Protein AF-A0A1R1S635-F1 (afdb_monomer_lite)

Radius of gyration: 24.01 Å; chains: 1; bounding box: 53×49×62 Å

pLDDT: mean 88.72, std 11.58, range [45.31, 98.56]

Secondary structure (DSSP, 8-state):
--EEEEEE-TTS-EEEEEEEEEGGG-TTSPEEEEEESSHHHHHHHHHHHHHHHHHHHHHHHTS--------HHHHHHHSTTGGGG--SSPPPEEEEEEEEEEEE-TTS-B----GGGGS-EEEEEETTSTT--SSS-EEEEEEE-STT-EEEEEEEES-HHHHHHHHHHHHHHHHHHHHT-HHHHHHHT-----

Organism: NCBI:txid1331668

Foldseek 3Di:
DKDWDFDADPVRDGQWIKIWAAPQQDPPGDIDIDIGRDDVVSVVVSVVVVVVLQVVVCVQVVHDGDDDDDDLVVQQPPDDCRCNPDDPYRFHKAWKKKADFWKAFLQRHTPDDDPCNRDIDIGIDTNPGPQDDPAQKDKDWDFDDDPRGMITIMMMHRHPVVRNVRRVVSSVVNSVVSVVRVVVVVVVVPPPPD

Sequence (194 aa):
MAYVTPRRNSAGQITSYQVKWNIGGKRAAGQGTELFDDEESAEVFKQAVNERTAALWAKDVGGAVRIETWSLEWWKRQVLGGVHEVRSSVPDRVWVWSVGPVVYGGDGTELSAGQDVHELRGRWVWEFEPGYTEEPAQSRAEWRPGPGAETEAEAWGLEQEAVRAAYEQARTDALRICSLNPALAVSDGREAVT

Structure (mmCIF, N/CA/C/O backbone):
data_AF-A0A1R1S635-F1
#
_entry.id   AF-A0A1R1S635-F1
#
loop_
_atom_site.group_PDB
_atom_site.id
_atom_site.type_symbol
_atom_site.label_atom_id
_atom_site.label_alt_id
_atom_site.label_comp_id
_atom_site.label_asym_id
_atom_site.label_entity_id
_atom_site.label_seq_id
_atom_site.pdbx_PDB_ins_code
_atom_site.Cartn_x
_atom_site.Cartn_y
_atom_site.Cartn_z
_atom_site.occupancy
_atom_site.B_iso_or_equiv
_atom_site.auth_seq_id
_atom_site.auth_comp_id
_atom_site.auth_asym_id
_atom_site.auth_atom_id
_atom_site.pdbx_PDB_model_num
ATOM 1 N N . MET A 1 1 ? -6.736 1.545 11.661 1.00 80.56 1 MET A N 1
ATOM 2 C CA . MET A 1 1 ? -6.549 1.465 13.099 1.00 80.56 1 MET A CA 1
ATOM 3 C C . MET A 1 1 ? -7.859 1.109 13.764 1.00 80.56 1 MET A C 1
ATOM 5 O O . MET A 1 1 ? -8.899 1.158 13.107 1.00 80.56 1 MET A O 1
ATOM 9 N N . ALA A 1 2 ? -7.796 0.727 15.032 1.00 87.44 2 ALA A N 1
ATOM 10 C CA . ALA A 1 2 ? -8.968 0.690 15.885 1.00 87.44 2 ALA A CA 1
ATOM 11 C C . ALA A 1 2 ? -9.307 2.105 16.375 1.00 87.44 2 ALA A C 1
ATOM 13 O O . ALA A 1 2 ? -8.413 2.933 16.567 1.00 87.44 2 ALA A O 1
ATOM 14 N N . TYR A 1 3 ? -10.588 2.378 16.596 1.00 90.00 3 TYR A N 1
ATOM 15 C CA . TYR A 1 3 ? -11.041 3.603 17.251 1.00 90.00 3 TYR A CA 1
ATOM 16 C C . TYR A 1 3 ? -12.163 3.305 18.241 1.00 90.00 3 TYR A C 1
ATOM 18 O O . TYR A 1 3 ? -12.968 2.396 18.027 1.00 90.00 3 TYR A O 1
ATOM 26 N N . VAL A 1 4 ? -12.204 4.084 19.320 1.00 93.88 4 VAL A N 1
ATOM 27 C CA . VAL A 1 4 ? -13.224 4.004 20.366 1.00 93.88 4 VAL A CA 1
ATOM 28 C C . VAL A 1 4 ? -14.351 4.976 20.020 1.00 93.88 4 VAL A C 1
ATOM 30 O O . VAL A 1 4 ? -14.109 6.132 19.680 1.00 93.88 4 VAL A O 1
ATOM 33 N N . THR A 1 5 ? -15.597 4.516 20.090 1.00 95.44 5 THR A N 1
ATOM 34 C CA . THR A 1 5 ? -16.800 5.340 19.937 1.00 95.44 5 THR A CA 1
ATOM 35 C C . THR A 1 5 ? -17.637 5.244 21.212 1.00 95.44 5 THR A C 1
ATOM 37 O O . THR A 1 5 ? -18.136 4.154 21.507 1.00 95.44 5 THR A O 1
ATOM 40 N N . PRO A 1 6 ? -17.850 6.343 21.958 1.00 96.88 6 PRO A N 1
ATOM 41 C CA . PRO A 1 6 ? -18.732 6.314 23.117 1.00 96.88 6 PRO A CA 1
ATOM 42 C C . PRO A 1 6 ? -20.183 6.121 22.663 1.00 96.88 6 PRO A C 1
ATOM 44 O O . PRO A 1 6 ? -20.677 6.808 21.763 1.00 96.88 6 PRO A O 1
ATOM 47 N N . ARG A 1 7 ? -20.887 5.186 23.295 1.00 97.19 7 ARG A N 1
ATOM 48 C CA . ARG A 1 7 ? -22.315 4.930 23.086 1.00 97.19 7 ARG A CA 1
ATOM 49 C C . ARG A 1 7 ? -23.091 5.655 24.173 1.00 97.19 7 ARG A C 1
ATOM 51 O O . ARG A 1 7 ? -22.772 5.530 25.351 1.00 97.19 7 ARG A O 1
ATOM 58 N N . ARG A 1 8 ? -24.096 6.433 23.771 1.00 98.06 8 ARG A N 1
ATOM 59 C CA . ARG A 1 8 ? -24.902 7.251 24.683 1.00 98.06 8 ARG A CA 1
ATOM 60 C C . ARG A 1 8 ? -26.355 6.796 24.688 1.00 98.06 8 ARG A C 1
ATOM 62 O O . ARG A 1 8 ? -26.883 6.422 23.641 1.00 98.06 8 ARG A O 1
ATOM 69 N N . ASN A 1 9 ? -26.993 6.848 25.853 1.00 97.31 9 ASN A N 1
ATOM 70 C CA . ASN A 1 9 ? -28.435 6.645 25.981 1.00 97.31 9 ASN A CA 1
ATOM 71 C C . ASN A 1 9 ? -29.221 7.887 25.514 1.00 97.31 9 ASN A C 1
ATOM 73 O O . ASN A 1 9 ? -28.644 8.909 25.136 1.00 97.31 9 ASN A O 1
ATOM 77 N N . SER A 1 10 ? -30.553 7.814 25.564 1.00 96.50 10 SER A N 1
ATOM 78 C CA . SER A 1 10 ? -31.440 8.935 25.215 1.00 96.50 10 SER A CA 1
ATOM 79 C C . SER A 1 10 ? -31.257 10.170 26.106 1.00 96.50 10 SER A C 1
ATOM 81 O O . SER A 1 10 ? -31.573 11.274 25.676 1.00 96.50 10 SER A O 1
ATOM 83 N N . ALA A 1 11 ? -30.709 10.006 27.314 1.00 96.44 11 ALA A N 1
ATOM 84 C CA . ALA A 1 11 ? -30.350 11.098 28.218 1.00 96.44 11 ALA A CA 1
ATOM 85 C C . ALA A 1 11 ? -28.949 11.687 27.936 1.00 96.44 11 ALA A C 1
ATOM 87 O O . ALA A 1 11 ? -28.492 12.568 28.662 1.00 96.44 11 ALA A O 1
ATOM 88 N N . GLY A 1 12 ? -28.240 11.204 26.909 1.00 96.62 12 GLY A N 1
ATOM 89 C CA . GLY A 1 12 ? -26.900 11.666 26.533 1.00 96.62 12 GLY A CA 1
ATOM 90 C C . GLY A 1 12 ? -25.759 11.129 27.406 1.00 96.62 12 GLY A C 1
ATOM 91 O O . GLY A 1 12 ? -24.594 11.458 27.154 1.00 96.62 12 GLY A O 1
ATOM 92 N N . GLN A 1 13 ? -26.059 10.289 28.398 1.00 96.75 13 GLN A N 1
ATOM 93 C CA . GLN A 1 13 ? -25.065 9.663 29.271 1.00 96.75 13 GLN A CA 1
ATOM 94 C C . GLN A 1 13 ? -24.350 8.541 28.521 1.00 96.75 13 GLN A C 1
ATOM 96 O O . GLN A 1 13 ? -24.996 7.774 27.806 1.00 96.75 13 GLN A O 1
ATOM 101 N N . ILE A 1 14 ? -23.027 8.446 28.679 1.00 97.62 14 ILE A N 1
ATOM 102 C CA . ILE A 1 14 ? -22.242 7.345 28.113 1.00 97.62 14 ILE A CA 1
ATOM 103 C C . ILE A 1 14 ? -22.590 6.071 28.884 1.00 97.62 14 ILE A C 1
ATOM 105 O O . ILE A 1 14 ? -22.518 6.058 30.109 1.00 97.62 14 ILE A O 1
ATOM 109 N N . THR A 1 15 ? -23.000 5.027 28.170 1.00 97.31 15 THR A N 1
ATOM 110 C CA . THR A 1 15 ? -23.376 3.729 28.754 1.00 97.31 15 THR A CA 1
ATOM 111 C C . THR A 1 15 ? -22.391 2.621 28.427 1.00 97.31 15 THR A C 1
ATOM 113 O O . THR A 1 15 ? -22.384 1.613 29.116 1.00 97.31 15 THR A O 1
ATOM 116 N N . SER A 1 16 ? -21.623 2.770 27.347 1.00 96.62 16 SER A N 1
ATOM 117 C CA . SER A 1 16 ? -20.577 1.830 26.948 1.00 96.62 16 SER A CA 1
ATOM 118 C C . SER A 1 16 ? -19.649 2.466 25.915 1.00 96.62 16 SER A C 1
ATOM 120 O O . SER A 1 16 ? -19.937 3.530 25.354 1.00 96.62 16 SER A O 1
ATOM 122 N N . TYR A 1 17 ? -18.548 1.789 25.626 1.00 97.81 17 TYR A N 1
ATOM 123 C CA . TYR A 1 17 ? -17.557 2.170 24.632 1.00 97.81 17 TYR A CA 1
ATOM 124 C C . TYR A 1 17 ? -17.470 1.073 23.575 1.00 97.81 17 TYR A C 1
ATOM 126 O O . TYR A 1 17 ? -17.332 -0.103 23.887 1.00 97.81 17 TYR A O 1
ATOM 134 N N . GLN A 1 18 ? -17.589 1.443 22.302 1.00 97.06 18 GLN A N 1
ATOM 135 C CA . GLN A 1 18 ? -17.479 0.504 21.190 1.00 97.06 18 GLN A CA 1
ATOM 136 C C . GLN A 1 18 ? -16.140 0.696 20.492 1.00 97.06 18 GLN A C 1
ATOM 138 O O . GLN A 1 18 ? -15.895 1.767 19.935 1.00 97.06 18 GLN A O 1
ATOM 143 N N . VAL 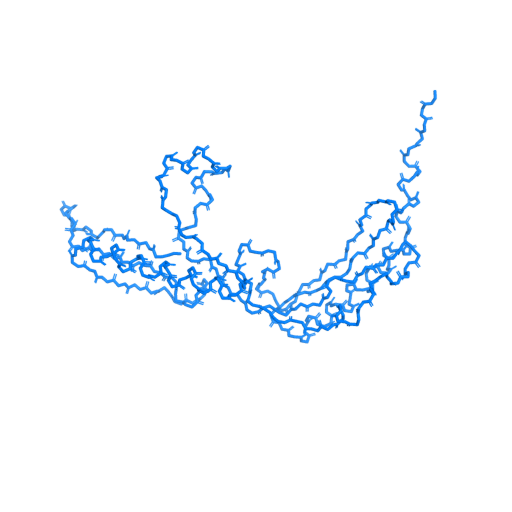A 1 19 ? -15.306 -0.339 20.455 1.00 94.94 19 VAL A N 1
ATOM 144 C CA . VAL A 1 19 ? -14.108 -0.345 19.613 1.00 94.94 19 VAL A CA 1
ATOM 145 C C . VAL A 1 19 ? -14.459 -0.938 18.259 1.00 94.94 19 VAL A C 1
ATOM 147 O O . VAL A 1 19 ? -15.062 -2.007 18.177 1.00 94.94 19 VAL A O 1
ATOM 150 N N . LYS A 1 20 ? -14.087 -0.244 17.184 1.00 92.12 20 LYS A N 1
ATOM 151 C CA . LYS A 1 20 ? -14.286 -0.695 15.801 1.00 92.12 20 LYS A CA 1
ATOM 152 C C . LYS A 1 20 ? -12.945 -0.822 15.090 1.00 92.12 20 LYS A C 1
ATOM 154 O O . LYS A 1 20 ? -12.103 0.064 15.226 1.00 92.12 20 LYS A O 1
ATOM 159 N N . TRP A 1 21 ? -12.751 -1.896 14.326 1.00 89.81 21 TRP A N 1
ATOM 160 C CA . TRP A 1 21 ? -11.561 -2.132 13.497 1.00 89.81 21 TRP A CA 1
ATOM 161 C C . TRP A 1 21 ? -11.917 -2.922 12.228 1.00 89.81 21 TRP A C 1
ATOM 163 O O . TRP A 1 21 ? -12.976 -3.536 12.152 1.00 89.81 21 TRP A O 1
ATOM 173 N N . ASN A 1 22 ? -11.036 -2.939 11.224 1.00 83.94 22 ASN A N 1
ATOM 174 C CA . ASN A 1 22 ? -11.220 -3.785 10.036 1.00 83.94 22 ASN A CA 1
ATOM 175 C C . ASN A 1 22 ? -10.574 -5.155 10.268 1.00 83.94 22 ASN A C 1
ATOM 177 O O . ASN A 1 22 ? -9.399 -5.233 10.641 1.00 83.94 22 ASN A O 1
ATOM 181 N N . ILE A 1 23 ? -11.314 -6.241 10.036 1.00 77.56 23 ILE A N 1
ATOM 182 C CA . ILE A 1 23 ? -10.772 -7.601 10.126 1.00 77.56 23 ILE A CA 1
ATOM 183 C C . ILE A 1 23 ? -9.920 -7.860 8.881 1.00 77.56 23 ILE A C 1
ATOM 185 O O . ILE A 1 23 ? -10.338 -7.585 7.768 1.00 77.56 23 ILE A O 1
ATOM 189 N N . GLY A 1 24 ? -8.704 -8.380 9.042 1.00 67.19 24 GLY A N 1
ATOM 190 C CA . GLY A 1 24 ? -7.884 -8.833 7.909 1.00 67.19 24 GLY A CA 1
ATOM 191 C C . GLY A 1 24 ? -7.291 -7.739 7.012 1.00 67.19 24 GLY A C 1
ATOM 192 O O . GLY A 1 24 ? -6.596 -8.084 6.060 1.00 67.19 24 GLY A O 1
ATOM 193 N N . GLY A 1 25 ? -7.510 -6.455 7.318 1.00 62.44 25 GLY A N 1
ATOM 194 C CA . GLY A 1 25 ? -6.956 -5.347 6.535 1.00 62.44 25 GLY A CA 1
ATOM 195 C C . GLY A 1 25 ? -7.470 -5.322 5.094 1.00 62.44 25 GLY A C 1
ATOM 196 O O . GLY A 1 25 ? -6.683 -5.106 4.191 1.00 62.44 25 GLY A O 1
ATOM 197 N N . LYS A 1 26 ? -8.750 -5.619 4.855 1.00 64.00 26 LYS A N 1
ATOM 198 C CA . LYS A 1 26 ? -9.432 -5.293 3.591 1.00 64.00 26 LYS A CA 1
ATOM 199 C C . LYS A 1 26 ? -10.697 -4.485 3.911 1.00 64.00 26 LYS A C 1
ATOM 201 O O . LYS A 1 26 ? -11.360 -4.792 4.899 1.00 64.00 26 LYS A O 1
ATOM 206 N N . ARG A 1 27 ? -11.095 -3.531 3.069 1.00 62.22 27 ARG A N 1
ATOM 207 C CA . ARG A 1 27 ? -12.310 -2.707 3.183 1.00 62.22 27 ARG A CA 1
ATOM 208 C C . ARG A 1 27 ? -13.534 -3.574 2.963 1.00 62.22 27 ARG A C 1
ATOM 210 O O . ARG A 1 27 ? -14.558 -3.362 3.598 1.00 62.22 27 ARG A O 1
ATOM 217 N N . ALA A 1 28 ? -13.392 -4.575 2.093 1.00 65.25 28 ALA A N 1
ATOM 218 C CA . ALA A 1 28 ? -14.390 -5.607 1.854 1.00 65.25 28 ALA A CA 1
ATOM 219 C C . ALA A 1 28 ? -14.432 -6.681 2.955 1.00 65.25 28 ALA A C 1
ATOM 221 O O . ALA A 1 28 ? -15.385 -7.458 3.012 1.00 65.25 28 ALA A O 1
ATOM 222 N N . ALA A 1 29 ? -13.418 -6.766 3.824 1.00 68.56 29 ALA A N 1
ATOM 223 C CA . ALA A 1 29 ? -13.503 -7.657 4.970 1.00 68.56 29 ALA A CA 1
ATOM 224 C C . ALA A 1 29 ? -14.398 -7.031 6.047 1.00 68.56 29 ALA A C 1
ATOM 226 O O . ALA A 1 29 ? -14.470 -5.813 6.198 1.00 68.56 29 ALA A O 1
ATOM 227 N N . GLY A 1 30 ? -15.115 -7.881 6.786 1.00 78.50 30 GLY A N 1
ATOM 228 C CA . GLY A 1 30 ? -16.049 -7.425 7.811 1.00 78.50 30 GLY A CA 1
ATOM 229 C C . GLY A 1 30 ? -15.392 -6.486 8.829 1.00 78.50 30 GLY A C 1
ATOM 230 O O . GLY A 1 30 ? -14.222 -6.641 9.190 1.00 78.50 30 GLY A O 1
ATOM 231 N N . GLN A 1 31 ? -16.159 -5.514 9.320 1.00 86.44 31 GLN A N 1
ATOM 232 C CA . GLN A 1 31 ? -15.741 -4.724 10.473 1.00 86.44 31 GLN A CA 1
ATOM 233 C C . GLN A 1 31 ? -15.849 -5.579 11.736 1.00 86.44 31 GLN A C 1
ATOM 235 O O . GLN A 1 31 ? -16.890 -6.172 12.013 1.00 86.44 31 GLN A O 1
ATOM 240 N N . GLY A 1 32 ? -14.764 -5.632 12.500 1.00 89.81 32 GLY A N 1
ATOM 241 C CA . GLY A 1 32 ? -14.763 -6.151 13.855 1.00 89.81 32 GLY A CA 1
ATOM 242 C C . GLY A 1 32 ? -15.268 -5.074 14.802 1.00 89.81 32 GLY A C 1
ATOM 243 O O . GLY A 1 32 ? -14.917 -3.896 14.671 1.00 89.81 32 GLY A O 1
ATOM 244 N N . THR A 1 33 ? -16.121 -5.472 15.737 1.00 94.50 33 THR A N 1
ATOM 245 C CA . THR A 1 33 ? -16.647 -4.577 16.762 1.00 94.50 33 THR A CA 1
ATOM 246 C C . THR A 1 33 ? -16.639 -5.277 18.104 1.00 94.50 33 THR A C 1
ATOM 248 O O . THR A 1 33 ? -17.127 -6.399 18.186 1.00 94.50 33 THR A O 1
ATOM 251 N N . GLU A 1 34 ? -16.171 -4.587 19.136 1.00 96.56 34 GLU A N 1
ATOM 252 C CA . GLU A 1 34 ? -16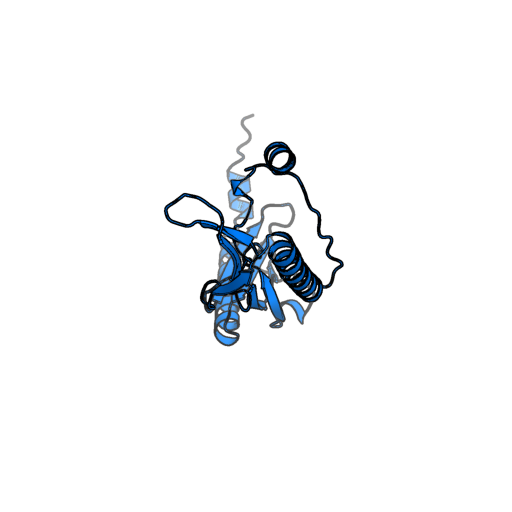.159 -5.063 20.520 1.00 96.56 34 GLU A CA 1
ATOM 253 C C . GLU A 1 34 ? -16.747 -3.969 21.416 1.00 96.56 34 GLU A C 1
ATOM 255 O O . GLU A 1 34 ? -16.562 -2.776 21.146 1.00 96.56 34 GLU A O 1
ATOM 260 N N . LEU A 1 35 ? -17.499 -4.360 22.444 1.00 97.38 35 LEU A N 1
ATOM 261 C CA . LEU A 1 35 ? -18.120 -3.446 23.401 1.00 97.38 35 LEU A CA 1
ATOM 262 C C . LEU A 1 35 ? -17.439 -3.583 24.762 1.00 97.38 35 LEU A C 1
ATOM 264 O O . LEU A 1 35 ? -17.157 -4.688 25.206 1.00 97.38 35 LEU A O 1
ATOM 268 N N . PHE A 1 36 ? -17.233 -2.450 25.420 1.00 97.75 36 PHE A N 1
ATOM 269 C CA . PHE A 1 36 ? -16.610 -2.337 26.731 1.00 97.75 36 PHE A CA 1
ATOM 270 C C . PHE A 1 36 ? -17.475 -1.463 27.632 1.00 97.75 36 PHE A C 1
ATOM 272 O O . PHE A 1 36 ? -18.113 -0.515 27.162 1.00 97.75 36 PHE A O 1
ATOM 279 N N . ASP A 1 37 ? -17.472 -1.761 28.925 1.00 97.81 37 ASP A N 1
ATOM 280 C CA . ASP A 1 37 ? -18.230 -0.991 29.913 1.00 97.81 37 ASP A CA 1
ATOM 281 C C . ASP A 1 37 ? -17.490 0.289 30.342 1.00 97.81 37 ASP A C 1
ATOM 283 O O . ASP A 1 37 ? -18.123 1.258 30.759 1.00 97.81 37 ASP A O 1
ATOM 287 N N . ASP A 1 38 ? -16.165 0.335 30.171 1.00 97.62 38 ASP A N 1
ATOM 288 C CA . ASP A 1 38 ? -15.308 1.459 30.543 1.00 97.62 38 ASP A CA 1
ATOM 289 C C . ASP A 1 38 ? -14.366 1.903 29.406 1.00 97.62 38 ASP A C 1
ATOM 291 O O . ASP A 1 38 ? -14.073 1.163 28.462 1.00 97.62 38 ASP A O 1
ATOM 295 N N . GLU A 1 39 ? -13.918 3.158 29.488 1.00 96.81 39 GLU A N 1
ATOM 296 C CA . GLU A 1 39 ? -13.076 3.792 28.468 1.00 96.81 39 GLU A CA 1
ATOM 297 C C . GLU A 1 39 ? -11.653 3.237 28.450 1.00 96.81 39 GLU A C 1
ATOM 299 O O . GLU A 1 39 ? -11.056 3.101 27.383 1.00 96.81 39 GLU A O 1
ATOM 304 N N . GLU A 1 40 ? -11.112 2.914 29.624 1.00 97.00 40 GLU A N 1
ATOM 305 C CA . GLU A 1 40 ? -9.724 2.492 29.789 1.00 97.00 40 GLU A CA 1
ATOM 306 C C . GLU A 1 40 ? -9.491 1.143 29.102 1.00 97.00 40 GLU A C 1
ATOM 308 O O . GLU A 1 40 ? -8.588 1.016 28.274 1.00 97.00 40 GLU A O 1
ATOM 313 N N . SER A 1 41 ? -10.370 0.169 29.337 1.00 96.38 41 SER A N 1
ATOM 314 C CA . SER A 1 41 ? -10.357 -1.134 28.669 1.00 96.38 41 SER A CA 1
ATOM 315 C C . SER A 1 41 ? -10.492 -1.001 27.151 1.00 96.38 41 SER A C 1
ATOM 317 O O . SER A 1 41 ? -9.782 -1.675 26.397 1.00 96.38 41 SER A O 1
ATOM 319 N N . ALA A 1 42 ? -11.371 -0.106 26.684 1.00 95.62 42 ALA A N 1
ATOM 320 C CA . ALA A 1 42 ? -11.552 0.156 25.259 1.00 95.62 42 ALA A CA 1
ATOM 321 C C . ALA A 1 42 ? -10.281 0.746 24.620 1.00 95.62 42 ALA A C 1
ATOM 323 O O . ALA A 1 42 ? -9.899 0.351 23.513 1.00 95.62 42 ALA A O 1
ATOM 324 N N . GLU A 1 43 ? -9.601 1.661 25.314 1.00 94.12 43 GLU A N 1
ATOM 325 C CA . GLU A 1 43 ? -8.342 2.261 24.867 1.00 94.12 43 GLU A CA 1
ATOM 326 C C . GLU A 1 43 ? -7.181 1.252 24.875 1.00 94.12 43 GLU A C 1
ATOM 328 O O . GLU A 1 43 ? -6.442 1.179 23.890 1.00 94.12 43 GLU A O 1
ATOM 333 N N . VAL A 1 44 ? -7.075 0.390 25.894 1.00 95.56 44 VAL A N 1
ATOM 334 C CA . VAL A 1 44 ? -6.092 -0.712 25.934 1.00 95.56 44 VAL A CA 1
ATOM 335 C C . VAL A 1 44 ? -6.293 -1.663 24.753 1.00 95.56 44 VAL A C 1
ATOM 337 O O . VAL A 1 44 ? -5.339 -2.011 24.051 1.00 95.56 44 VAL A O 1
ATOM 340 N N . PHE A 1 45 ? -7.539 -2.051 24.471 1.00 93.94 45 PHE A N 1
ATOM 341 C CA . PHE A 1 45 ? -7.841 -2.920 23.336 1.00 93.94 45 PHE A CA 1
ATOM 342 C C . PHE A 1 45 ? -7.529 -2.241 21.994 1.00 93.94 45 PHE A C 1
ATOM 344 O O . PHE A 1 45 ? -6.909 -2.846 21.114 1.00 93.94 45 PHE A O 1
ATOM 351 N N . LYS A 1 46 ? -7.895 -0.963 21.834 1.00 92.44 46 LYS A N 1
ATOM 352 C CA . LYS A 1 46 ? -7.537 -0.158 20.656 1.00 92.44 46 LYS A CA 1
ATOM 353 C C . LYS A 1 46 ? -6.022 -0.118 20.449 1.00 92.44 46 LYS A C 1
ATOM 355 O O . LYS A 1 46 ? -5.569 -0.306 19.317 1.00 92.44 46 LYS A O 1
ATOM 360 N N . GLN A 1 47 ? -5.249 0.110 21.510 1.00 91.44 47 GLN A N 1
ATOM 361 C CA . GLN A 1 47 ? -3.791 0.120 21.447 1.00 91.44 47 GLN A CA 1
ATOM 362 C C . GLN A 1 47 ? -3.248 -1.238 20.985 1.00 91.44 47 GLN A C 1
ATOM 364 O O . GLN A 1 47 ? -2.476 -1.275 20.029 1.00 91.44 47 GLN A O 1
ATOM 369 N N . ALA A 1 48 ? -3.726 -2.347 21.554 1.00 92.88 48 ALA A N 1
ATOM 370 C CA . ALA A 1 48 ? -3.304 -3.692 21.160 1.00 92.88 48 ALA A CA 1
ATOM 371 C C . ALA A 1 48 ? -3.593 -4.003 19.675 1.00 92.88 48 ALA A C 1
ATOM 373 O O . ALA A 1 48 ? -2.764 -4.589 18.973 1.00 92.88 48 ALA A O 1
ATOM 374 N N . VAL A 1 49 ? -4.749 -3.577 19.150 1.00 90.31 49 VAL A N 1
ATOM 375 C CA . VAL A 1 49 ? -5.076 -3.719 17.718 1.00 90.31 49 VAL A CA 1
ATOM 376 C C . VAL A 1 49 ? -4.134 -2.881 16.844 1.00 90.31 49 VAL A C 1
ATOM 378 O O . VAL A 1 49 ? -3.690 -3.344 15.785 1.00 90.31 49 VAL A O 1
ATOM 381 N N . ASN A 1 50 ? -3.805 -1.661 17.271 1.00 88.81 50 ASN A N 1
ATOM 382 C CA . ASN A 1 50 ? -2.890 -0.780 16.544 1.00 88.81 50 ASN A CA 1
ATOM 383 C C . ASN A 1 50 ? -1.455 -1.326 16.543 1.00 88.81 50 ASN A C 1
ATOM 385 O O . ASN A 1 50 ? -0.834 -1.381 15.483 1.00 88.81 50 ASN A O 1
ATOM 389 N N . GLU A 1 51 ? -0.962 -1.812 17.680 1.00 90.94 51 GLU A N 1
ATOM 390 C CA . GLU A 1 51 ? 0.347 -2.463 17.802 1.00 90.94 51 GLU A CA 1
ATOM 391 C C . GLU A 1 51 ? 0.451 -3.702 16.915 1.00 90.94 51 GLU A C 1
ATOM 393 O O . GLU A 1 51 ? 1.418 -3.861 16.169 1.00 90.94 51 GLU A O 1
ATOM 398 N N . ARG A 1 52 ? -0.589 -4.544 16.897 1.00 90.81 52 ARG A N 1
ATOM 399 C CA . ARG A 1 52 ? -0.649 -5.697 15.991 1.00 90.81 52 ARG A CA 1
ATOM 400 C C . ARG A 1 52 ? -0.591 -5.280 14.521 1.00 90.81 52 ARG A C 1
ATOM 402 O O . ARG A 1 52 ? 0.072 -5.942 13.725 1.00 90.81 52 ARG A O 1
ATOM 409 N N . THR A 1 53 ? -1.287 -4.208 14.151 1.00 88.06 53 THR A N 1
ATOM 410 C CA . THR A 1 53 ? -1.282 -3.684 12.775 1.00 88.06 53 THR A CA 1
ATOM 411 C C . THR A 1 53 ? 0.111 -3.187 12.389 1.00 88.06 53 THR A C 1
ATOM 413 O O . THR A 1 53 ? 0.619 -3.548 11.331 1.00 88.06 53 THR A O 1
ATOM 416 N N . ALA A 1 54 ? 0.757 -2.422 13.270 1.00 87.44 54 ALA A N 1
ATOM 417 C CA . ALA A 1 54 ? 2.118 -1.936 13.074 1.00 87.44 54 ALA A CA 1
ATOM 418 C C . ALA A 1 54 ? 3.129 -3.086 12.944 1.00 87.44 54 ALA A C 1
ATOM 420 O O . ALA A 1 54 ? 3.993 -3.044 12.074 1.00 87.44 54 ALA A O 1
ATOM 421 N N . ALA A 1 55 ? 2.989 -4.143 13.749 1.00 89.12 55 ALA A N 1
ATOM 422 C CA . ALA A 1 55 ? 3.834 -5.331 13.663 1.00 89.12 55 ALA A CA 1
ATOM 423 C C . ALA A 1 55 ? 3.654 -6.096 12.339 1.00 89.12 55 ALA A C 1
ATOM 425 O O . ALA A 1 55 ? 4.622 -6.621 11.791 1.00 89.12 55 ALA A O 1
ATOM 426 N N . LEU A 1 56 ? 2.429 -6.152 11.803 1.00 90.00 56 LEU A N 1
ATOM 427 C CA . LEU A 1 56 ? 2.182 -6.721 10.476 1.00 90.00 56 LEU A CA 1
ATOM 428 C C . LEU A 1 56 ? 2.845 -5.888 9.383 1.00 90.00 56 LEU A C 1
ATOM 430 O O . LEU A 1 56 ? 3.532 -6.457 8.543 1.00 90.00 56 LEU A O 1
ATOM 434 N N . TRP A 1 57 ? 2.695 -4.563 9.428 1.00 88.50 57 TRP A N 1
ATOM 435 C CA . TRP A 1 57 ? 3.366 -3.685 8.471 1.00 88.50 57 TRP A CA 1
ATOM 436 C C . TRP A 1 57 ? 4.888 -3.853 8.548 1.00 88.50 57 TRP A C 1
ATOM 438 O O . TRP A 1 57 ? 5.508 -4.118 7.528 1.00 88.50 57 TRP A O 1
ATOM 448 N N . ALA A 1 58 ? 5.473 -3.850 9.752 1.00 89.75 58 ALA A N 1
ATOM 449 C CA . ALA A 1 58 ? 6.904 -4.085 9.981 1.00 89.75 58 ALA A CA 1
ATOM 450 C C . ALA A 1 58 ? 7.414 -5.362 9.304 1.00 89.75 58 ALA A C 1
ATOM 452 O O . ALA A 1 58 ? 8.459 -5.368 8.651 1.00 89.75 58 ALA A O 1
ATOM 453 N N . LYS A 1 59 ? 6.647 -6.449 9.448 1.00 90.44 59 LYS A N 1
ATOM 454 C CA . LYS A 1 59 ? 6.941 -7.734 8.818 1.00 90.44 59 LYS A CA 1
ATOM 455 C C . LYS A 1 59 ? 6.872 -7.647 7.293 1.00 90.44 59 LYS A C 1
ATOM 457 O O . LYS A 1 59 ? 7.722 -8.232 6.632 1.00 90.44 59 LYS A O 1
ATOM 462 N N . ASP A 1 60 ? 5.872 -6.950 6.760 1.00 90.12 60 ASP A N 1
ATOM 463 C CA . ASP A 1 60 ? 5.634 -6.838 5.321 1.00 90.12 60 ASP A CA 1
ATOM 464 C C . ASP A 1 60 ? 6.701 -5.962 4.630 1.00 90.12 60 ASP A C 1
ATOM 466 O O . ASP A 1 60 ? 7.196 -6.339 3.570 1.00 90.12 60 ASP A O 1
ATOM 470 N N . VAL A 1 61 ? 7.119 -4.844 5.244 1.00 87.00 61 VAL A N 1
ATOM 471 C CA . VAL A 1 61 ? 8.175 -3.960 4.702 1.00 87.00 61 VAL A CA 1
ATOM 472 C C . VAL A 1 61 ? 9.605 -4.377 5.074 1.00 87.00 61 VAL A C 1
ATOM 474 O O . VAL A 1 61 ? 10.560 -3.827 4.531 1.00 87.00 61 VAL A O 1
ATOM 477 N N . GLY A 1 62 ? 9.784 -5.348 5.976 1.00 87.00 62 GLY A N 1
ATOM 478 C CA . GLY A 1 62 ? 11.106 -5.852 6.372 1.00 87.00 62 GLY A CA 1
ATOM 479 C C . GLY A 1 62 ? 11.922 -4.878 7.231 1.00 87.00 62 GLY A C 1
ATOM 480 O O . GLY A 1 62 ? 13.151 -4.879 7.165 1.00 87.00 62 GLY A O 1
ATOM 481 N N . GLY A 1 63 ? 11.260 -4.043 8.035 1.00 85.12 63 GLY A N 1
ATOM 482 C CA . GLY A 1 63 ? 11.897 -2.980 8.815 1.00 85.12 63 GLY A CA 1
ATOM 483 C C . GLY A 1 63 ? 11.302 -2.799 10.209 1.00 85.12 63 GLY A C 1
ATOM 484 O O . GLY A 1 63 ? 10.265 -3.365 10.548 1.00 85.12 63 GLY A O 1
ATOM 485 N N . ALA A 1 64 ? 11.969 -1.994 11.038 1.00 85.25 64 ALA A N 1
ATOM 486 C CA . ALA A 1 64 ? 11.440 -1.610 12.342 1.00 85.25 64 ALA A CA 1
ATOM 487 C C . ALA A 1 64 ? 10.341 -0.553 12.179 1.00 85.25 64 ALA A C 1
ATOM 489 O O . ALA A 1 64 ? 10.505 0.414 11.436 1.00 85.25 64 ALA A O 1
ATOM 490 N N . VAL A 1 65 ? 9.241 -0.713 12.913 1.00 85.19 65 VAL A N 1
ATOM 491 C CA . VAL A 1 65 ? 8.142 0.256 12.936 1.00 85.19 65 VAL A CA 1
ATOM 492 C C . VAL A 1 65 ? 8.117 0.953 14.281 1.00 85.19 65 VAL A C 1
ATOM 494 O O . VAL A 1 65 ? 8.234 0.319 15.329 1.00 85.19 65 VAL A O 1
ATOM 497 N N . ARG A 1 66 ? 7.948 2.274 14.242 1.00 85.81 66 ARG A N 1
ATOM 498 C CA . ARG A 1 66 ? 7.739 3.108 15.421 1.00 85.81 66 ARG A CA 1
ATOM 499 C C . ARG A 1 66 ? 6.292 3.571 15.443 1.00 85.81 66 ARG A C 1
ATOM 501 O O . ARG A 1 66 ? 5.803 4.113 14.457 1.00 85.81 66 ARG A O 1
ATOM 508 N N . ILE A 1 67 ? 5.632 3.382 16.579 1.00 85.12 67 ILE A N 1
ATOM 509 C CA . ILE A 1 67 ? 4.305 3.938 16.835 1.00 85.12 67 ILE A CA 1
ATOM 510 C C . ILE A 1 67 ? 4.499 5.189 17.679 1.00 85.12 67 ILE A C 1
ATOM 512 O O . ILE A 1 67 ? 5.145 5.142 18.724 1.00 85.12 67 ILE A O 1
ATOM 516 N N . GLU A 1 68 ? 3.945 6.304 17.223 1.00 86.94 68 GLU A N 1
ATOM 517 C CA . GLU A 1 68 ? 3.957 7.561 17.961 1.00 86.94 68 GLU A CA 1
ATOM 518 C C . GLU A 1 68 ? 2.531 8.038 18.187 1.00 86.94 68 GLU A C 1
ATOM 520 O O . GLU A 1 68 ? 1.671 7.904 17.317 1.00 86.94 68 GLU A O 1
ATOM 525 N N . THR A 1 69 ? 2.291 8.613 19.363 1.00 86.62 69 THR A N 1
ATOM 526 C CA . THR A 1 69 ? 1.015 9.248 19.689 1.00 86.62 69 THR A CA 1
ATOM 527 C C . THR A 1 69 ? 1.218 10.752 19.708 1.00 86.62 69 THR A C 1
ATOM 529 O O . THR A 1 69 ? 2.014 11.269 20.489 1.00 86.62 69 THR A O 1
ATOM 532 N N . TRP A 1 70 ? 0.478 11.452 18.854 1.00 89.25 70 TRP A N 1
ATOM 533 C CA . TRP A 1 70 ? 0.514 12.906 18.744 1.00 89.25 70 TRP A CA 1
ATOM 534 C C . TRP A 1 70 ? -0.858 13.496 19.053 1.00 89.25 70 TRP A C 1
ATOM 536 O O . TRP A 1 70 ? -1.890 12.869 18.808 1.00 89.25 70 TRP A O 1
ATOM 546 N N . SER A 1 71 ? -0.883 14.724 19.573 1.00 88.81 71 SER A N 1
ATOM 547 C CA . SER A 1 71 ? -2.142 15.452 19.729 1.00 88.81 71 SER A CA 1
ATOM 548 C C . SER A 1 71 ? -2.678 15.908 18.371 1.00 88.81 71 SER A C 1
ATOM 550 O O . SER A 1 71 ? -1.917 16.185 17.440 1.00 88.81 71 SER A O 1
ATOM 552 N N . LEU A 1 72 ? -4.002 16.054 18.273 1.00 86.25 72 LEU A N 1
ATOM 553 C CA . LEU A 1 72 ? -4.661 16.531 17.054 1.00 86.25 72 LEU A CA 1
ATOM 554 C C . LEU A 1 72 ? -4.125 17.899 16.598 1.00 86.25 72 LEU A C 1
ATOM 556 O O . LEU A 1 72 ? -3.922 18.127 15.409 1.00 86.25 72 LEU A O 1
ATOM 560 N N . GLU A 1 73 ? -3.866 18.799 17.548 1.00 89.62 73 GLU A N 1
ATOM 561 C CA . GLU A 1 73 ? -3.330 20.136 17.271 1.00 89.62 73 GLU A CA 1
ATOM 562 C C . GLU A 1 73 ? -1.886 20.096 16.765 1.00 89.62 73 GLU A C 1
ATOM 564 O O . GLU A 1 73 ? -1.523 20.849 15.861 1.00 89.62 73 GLU A O 1
ATOM 569 N N . TRP A 1 74 ? -1.061 19.187 17.296 1.00 92.56 74 TRP A N 1
ATOM 570 C CA . TRP A 1 74 ? 0.272 18.962 16.744 1.00 92.56 74 TRP A CA 1
ATOM 571 C C . TRP A 1 74 ? 0.175 18.496 15.287 1.00 92.56 74 TRP A C 1
ATOM 573 O O . TRP A 1 74 ? 0.851 19.059 14.427 1.00 92.56 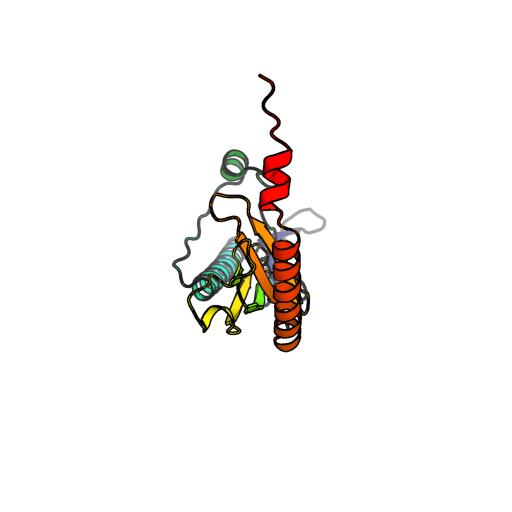74 TRP A O 1
ATOM 583 N N . TRP A 1 75 ? -0.717 17.540 15.004 1.00 89.06 75 TRP A N 1
ATOM 584 C CA . TRP A 1 75 ? -0.887 16.958 13.671 1.00 89.06 75 TRP A CA 1
ATOM 585 C C . TRP A 1 75 ? -1.335 17.987 12.633 1.00 89.06 75 TRP A C 1
ATOM 587 O O . TRP A 1 75 ? -0.699 18.134 11.591 1.00 89.06 75 TRP A O 1
ATOM 597 N N . LYS A 1 76 ? -2.374 18.770 12.958 1.00 90.00 76 LYS A N 1
ATOM 598 C CA . LYS A 1 76 ? -2.876 19.872 12.116 1.00 90.00 76 LYS A CA 1
ATOM 599 C C . LYS A 1 76 ? -1.783 20.854 11.701 1.00 90.00 76 LYS A C 1
ATOM 601 O O . LYS A 1 76 ? -1.855 21.414 10.615 1.00 90.00 76 LYS A O 1
ATOM 606 N N . ARG A 1 77 ? -0.806 21.090 12.580 1.00 91.75 77 ARG A N 1
ATOM 607 C CA . ARG A 1 77 ? 0.284 22.040 12.351 1.00 91.75 77 ARG A CA 1
ATOM 608 C C . ARG A 1 77 ? 1.434 21.452 11.532 1.00 91.75 77 ARG A C 1
ATOM 610 O O . ARG A 1 77 ? 2.087 22.205 10.823 1.00 91.75 77 ARG A O 1
ATOM 617 N N . GLN A 1 78 ? 1.731 20.162 11.687 1.00 92.56 78 GLN A N 1
ATOM 618 C CA . GLN A 1 78 ? 2.950 19.551 11.140 1.00 92.56 78 GLN A CA 1
ATOM 619 C C . GLN A 1 78 ? 2.744 18.839 9.802 1.00 92.56 78 GLN A C 1
ATOM 621 O O . GLN A 1 78 ? 3.682 18.753 9.016 1.00 92.56 78 GLN A O 1
ATOM 626 N N . VAL A 1 79 ? 1.541 18.334 9.526 1.00 88.38 79 VAL A N 1
ATOM 627 C CA . VAL A 1 79 ? 1.269 17.547 8.319 1.00 88.38 79 VAL A CA 1
ATOM 628 C C . VAL A 1 79 ? 0.526 18.401 7.298 1.00 88.38 79 VAL A C 1
ATOM 630 O O . VAL A 1 79 ? -0.526 18.966 7.601 1.00 88.38 79 VAL A O 1
ATOM 633 N N . LEU A 1 80 ? 1.058 18.493 6.076 1.00 85.56 80 LEU A N 1
ATOM 634 C CA . LEU A 1 80 ? 0.367 19.134 4.956 1.00 85.56 80 LEU A CA 1
ATOM 635 C C . LEU A 1 80 ? -0.923 18.348 4.667 1.00 85.56 80 LEU A C 1
ATOM 637 O O . LEU A 1 80 ? -0.858 17.150 4.435 1.00 85.56 80 LEU A O 1
ATOM 641 N N . GLY A 1 81 ? -2.087 19.000 4.752 1.00 85.81 81 GLY A N 1
ATOM 642 C CA . GLY A 1 81 ? -3.403 18.334 4.713 1.00 85.81 81 GLY A CA 1
ATOM 643 C C . GLY A 1 81 ? -4.015 18.065 6.099 1.00 85.81 81 GLY A C 1
ATOM 644 O O . GLY A 1 81 ? -5.224 17.856 6.220 1.00 85.81 81 GLY A O 1
ATOM 645 N N . GLY A 1 82 ? -3.228 18.173 7.174 1.00 87.94 82 GLY A N 1
ATOM 646 C CA . GLY A 1 82 ? -3.690 18.134 8.559 1.00 87.94 82 GLY A CA 1
ATOM 647 C C . GLY A 1 82 ? -4.532 16.898 8.874 1.00 87.94 82 GLY A C 1
ATOM 648 O O . GLY A 1 82 ? -4.103 15.763 8.681 1.00 87.94 82 GLY A O 1
ATOM 649 N N . VAL A 1 83 ? -5.752 17.111 9.375 1.00 84.00 83 VAL A N 1
ATOM 650 C CA . VAL A 1 83 ? -6.665 16.013 9.747 1.00 84.00 83 VAL A CA 1
ATOM 651 C C . VAL A 1 83 ? -7.149 15.187 8.556 1.00 84.00 83 VAL A C 1
ATOM 653 O O . VAL A 1 83 ? -7.591 14.063 8.762 1.00 84.00 83 VAL A O 1
ATOM 656 N N . HIS A 1 84 ? -7.063 15.710 7.329 1.00 82.06 84 HIS A N 1
ATOM 657 C CA . HIS A 1 84 ? -7.489 14.980 6.132 1.00 82.06 84 HIS A CA 1
ATOM 658 C C . HIS A 1 84 ? -6.553 13.818 5.789 1.00 82.06 84 HIS A C 1
ATOM 660 O O . HIS A 1 84 ? -6.993 12.850 5.180 1.00 82.06 84 HIS A O 1
ATOM 666 N N . GLU A 1 85 ? -5.305 13.867 6.261 1.00 82.62 85 GLU A N 1
ATOM 667 C CA . GLU A 1 85 ? -4.350 12.760 6.149 1.00 82.62 85 GLU A CA 1
ATOM 668 C C . GLU A 1 85 ? -4.594 11.659 7.200 1.00 82.62 85 GLU A C 1
ATOM 670 O O . GLU A 1 85 ? -4.026 10.568 7.126 1.00 82.62 85 GLU A O 1
ATOM 675 N N . VAL A 1 86 ? -5.447 11.912 8.204 1.00 82.69 86 VAL A N 1
ATOM 676 C CA . VAL A 1 86 ? -5.752 10.931 9.251 1.00 82.69 86 VAL A CA 1
ATOM 677 C C . VAL A 1 86 ? -6.778 9.931 8.735 1.00 82.69 86 VAL A C 1
ATOM 679 O O . VAL A 1 86 ? -7.955 10.238 8.545 1.00 82.69 86 VAL A O 1
ATOM 682 N N . ARG A 1 87 ? -6.345 8.680 8.578 1.00 79.88 87 ARG A N 1
ATOM 683 C CA . ARG A 1 87 ? -7.230 7.572 8.215 1.00 79.88 87 ARG A CA 1
ATOM 684 C C . ARG A 1 87 ? -8.032 7.108 9.431 1.00 79.88 87 ARG A C 1
ATOM 686 O O . ARG A 1 87 ? -7.467 6.721 10.453 1.00 79.88 87 ARG A O 1
ATOM 693 N N . SER A 1 88 ? -9.356 7.082 9.298 1.00 76.06 88 SER A N 1
ATOM 694 C CA . SER A 1 88 ? -10.272 6.591 10.339 1.00 76.06 88 SER A CA 1
ATOM 695 C C . SER A 1 88 ? -10.320 5.062 10.446 1.00 76.06 88 SER A C 1
ATOM 697 O O . SER A 1 88 ? -10.888 4.528 11.395 1.00 76.06 88 SER A O 1
ATOM 699 N N . SER A 1 89 ? -9.740 4.340 9.485 1.00 76.50 89 SER A N 1
ATOM 700 C CA . SER A 1 89 ? -9.752 2.875 9.407 1.00 76.50 89 SER A CA 1
ATOM 701 C C . SER A 1 89 ? -8.353 2.304 9.177 1.00 76.50 89 SER A C 1
ATOM 703 O O . SER A 1 89 ? -7.380 3.035 8.997 1.00 76.50 89 SER A O 1
ATOM 705 N N . VAL A 1 90 ? -8.192 0.978 9.306 1.00 79.06 90 VAL A N 1
ATOM 706 C CA . VAL A 1 90 ? -6.916 0.323 8.942 1.00 79.06 90 VAL A CA 1
ATOM 707 C C . VAL A 1 90 ? -6.832 0.374 7.420 1.00 79.06 90 VAL A C 1
ATOM 709 O O . VAL A 1 90 ? -7.834 -0.002 6.809 1.00 79.06 90 VAL A O 1
ATOM 712 N N . PRO A 1 91 ? -5.723 0.858 6.826 1.00 86.12 91 PRO A N 1
ATOM 713 C CA . PRO A 1 91 ? -5.544 0.776 5.387 1.00 86.12 91 PRO A CA 1
ATOM 714 C C . PRO A 1 91 ? -5.578 -0.677 4.951 1.00 86.12 91 PRO A C 1
ATOM 716 O O . PRO A 1 91 ? -5.136 -1.565 5.688 1.00 86.12 91 PRO A O 1
ATOM 719 N N . ASP A 1 92 ? -6.082 -0.902 3.754 1.00 88.00 92 ASP A N 1
ATOM 720 C CA . ASP A 1 92 ? -6.101 -2.247 3.225 1.00 88.00 92 ASP A CA 1
ATOM 721 C C . ASP A 1 92 ? -4.710 -2.765 2.896 1.00 88.00 92 ASP A C 1
ATOM 723 O O . ASP A 1 92 ? -3.765 -1.995 2.735 1.00 88.00 92 ASP A O 1
ATOM 727 N N . ARG A 1 93 ? -4.594 -4.082 2.763 1.00 91.12 93 ARG A N 1
ATOM 728 C CA . ARG A 1 93 ? -3.436 -4.736 2.181 1.00 91.12 93 ARG A CA 1
ATOM 729 C C . ARG A 1 93 ? -3.851 -5.887 1.286 1.00 91.12 93 ARG A C 1
ATOM 731 O O . ARG A 1 93 ? -4.777 -6.652 1.576 1.00 91.12 93 ARG A O 1
ATOM 738 N N . VAL A 1 94 ? -3.113 -6.032 0.204 1.00 94.31 94 VAL A N 1
ATOM 739 C CA . VAL A 1 94 ? -3.308 -7.085 -0.786 1.00 94.31 94 VAL A CA 1
ATOM 740 C C . VAL A 1 94 ? -1.970 -7.726 -1.112 1.00 94.31 94 VAL A C 1
ATOM 742 O O . VAL A 1 94 ? -0.920 -7.101 -0.978 1.00 94.31 94 VAL A O 1
ATOM 745 N N . TRP A 1 95 ? -2.006 -9.001 -1.489 1.00 96.00 95 TRP A N 1
ATOM 746 C CA . TRP A 1 95 ? -0.836 -9.653 -2.056 1.00 96.00 95 TRP A CA 1
ATOM 747 C C . TRP A 1 95 ? -0.765 -9.263 -3.528 1.00 96.00 95 TRP A C 1
ATOM 749 O O . TRP A 1 95 ? -1.676 -9.597 -4.285 1.00 96.00 95 TRP A O 1
ATOM 759 N N . VAL A 1 96 ? 0.282 -8.538 -3.907 1.00 97.94 96 VAL A N 1
ATOM 760 C CA . VAL A 1 96 ? 0.491 -8.044 -5.269 1.00 97.94 96 VAL A CA 1
ATOM 761 C C . VAL A 1 96 ? 1.650 -8.802 -5.890 1.00 97.94 96 VAL A C 1
ATOM 763 O O . VAL A 1 96 ? 2.724 -8.918 -5.294 1.00 97.94 96 VAL A O 1
ATOM 766 N N . TRP A 1 97 ? 1.419 -9.303 -7.096 1.00 98.44 97 TRP A N 1
ATOM 767 C CA . TRP A 1 97 ? 2.454 -9.780 -7.998 1.00 98.44 97 TRP A CA 1
ATOM 768 C C . TRP A 1 97 ? 2.974 -8.617 -8.829 1.00 98.44 97 TRP A C 1
ATOM 770 O O . TRP A 1 97 ? 2.182 -7.793 -9.268 1.00 98.44 97 TRP A O 1
ATOM 780 N N . SER A 1 98 ? 4.278 -8.555 -9.073 1.00 97.81 98 SER A N 1
ATOM 781 C CA . SER A 1 98 ? 4.908 -7.513 -9.885 1.00 97.81 98 SER A CA 1
ATOM 782 C C . SER A 1 98 ? 6.061 -8.058 -10.724 1.00 97.81 98 SER A C 1
ATOM 784 O O . SER A 1 98 ? 6.751 -8.986 -10.290 1.00 97.81 98 SER A O 1
ATOM 786 N N . VAL A 1 99 ? 6.296 -7.444 -11.884 1.00 97.81 99 VAL A N 1
ATOM 787 C CA . VAL A 1 99 ? 7.458 -7.660 -12.764 1.00 97.81 99 VAL A CA 1
ATOM 788 C C . VAL A 1 99 ? 7.989 -6.300 -13.225 1.00 97.81 99 VAL A C 1
ATOM 790 O O . VAL A 1 99 ? 7.203 -5.389 -13.497 1.00 97.81 99 VAL A O 1
ATOM 793 N N . GLY A 1 100 ? 9.310 -6.168 -13.337 1.00 95.31 100 GLY A N 1
ATOM 794 C CA . GLY A 1 100 ? 9.987 -4.916 -13.662 1.00 95.31 100 GLY A CA 1
ATOM 795 C C . GLY A 1 100 ? 10.348 -4.058 -12.432 1.00 95.31 100 GLY A C 1
ATOM 796 O O . GLY A 1 100 ? 10.315 -4.551 -11.300 1.00 95.31 100 GLY A O 1
ATOM 797 N N . PRO A 1 101 ? 10.728 -2.786 -12.647 1.00 94.94 101 PRO A N 1
ATOM 798 C CA . PRO A 1 101 ? 10.833 -2.142 -13.954 1.00 94.94 101 PRO A CA 1
ATOM 799 C C . PRO A 1 101 ? 12.014 -2.670 -14.779 1.00 94.94 101 PRO A C 1
ATOM 801 O O . PRO A 1 101 ? 13.103 -2.906 -14.258 1.00 94.94 101 PRO A O 1
ATOM 804 N N . VAL A 1 102 ? 11.788 -2.844 -16.082 1.00 96.06 102 VAL A N 1
ATOM 805 C CA . VAL A 1 102 ? 12.851 -2.990 -17.086 1.00 96.06 102 VAL A CA 1
ATOM 806 C C . VAL A 1 102 ? 13.052 -1.653 -17.793 1.00 96.06 102 VAL A C 1
ATOM 808 O O . VAL A 1 102 ? 12.084 -0.938 -18.043 1.00 96.06 102 VAL A O 1
ATOM 811 N N . VAL A 1 103 ? 14.301 -1.310 -18.092 1.00 95.31 103 VAL A N 1
ATOM 812 C CA . VAL A 1 103 ? 14.699 -0.021 -18.664 1.00 95.31 103 VAL A CA 1
ATOM 813 C C . VAL A 1 103 ? 15.205 -0.224 -20.087 1.00 95.31 103 VAL A C 1
ATOM 815 O O . VAL A 1 103 ? 16.036 -1.098 -20.331 1.00 95.31 103 VAL A O 1
ATOM 818 N N . TYR A 1 104 ? 14.739 0.612 -21.010 1.00 94.62 104 TYR A N 1
ATOM 819 C CA . TYR A 1 104 ? 15.180 0.670 -22.402 1.00 94.62 104 TYR A CA 1
ATOM 820 C C . TYR A 1 104 ? 15.868 2.000 -22.694 1.00 94.62 104 TYR A C 1
ATOM 822 O O . TYR A 1 104 ? 15.379 3.054 -22.286 1.00 94.62 104 TYR A O 1
ATOM 830 N N . GLY A 1 105 ? 16.968 1.962 -23.441 1.00 92.31 105 GLY A N 1
ATOM 831 C CA . GLY A 1 105 ? 17.586 3.151 -24.018 1.00 92.31 105 GLY A CA 1
ATOM 832 C C . GLY A 1 105 ? 16.741 3.734 -25.152 1.00 92.31 105 GLY A C 1
ATOM 833 O O . GLY A 1 105 ? 15.797 3.107 -25.640 1.00 92.31 105 GLY A O 1
ATOM 834 N N . GLY A 1 106 ? 17.097 4.937 -25.608 1.00 88.25 106 GLY A N 1
ATOM 835 C CA . GLY A 1 106 ? 16.401 5.608 -26.714 1.00 88.25 106 GLY A CA 1
ATOM 836 C C . GLY A 1 106 ? 16.421 4.839 -28.045 1.00 88.25 106 GLY A C 1
ATOM 837 O O . GLY A 1 106 ? 15.571 5.071 -28.897 1.00 88.25 106 GLY A O 1
ATOM 838 N N . ASP A 1 107 ? 17.350 3.898 -28.215 1.00 87.44 107 ASP A N 1
ATOM 839 C CA . ASP A 1 107 ? 17.440 2.977 -29.355 1.00 87.44 107 ASP A CA 1
ATOM 840 C C . ASP A 1 107 ? 16.617 1.685 -29.171 1.00 87.44 107 ASP A C 1
ATOM 842 O O . ASP A 1 107 ? 16.575 0.843 -30.067 1.00 87.44 107 ASP A O 1
ATOM 846 N N . GLY A 1 108 ? 15.955 1.522 -28.021 1.00 91.19 108 GLY A N 1
ATOM 847 C CA . GLY A 1 108 ? 15.219 0.316 -27.648 1.00 91.19 108 GLY A CA 1
ATOM 848 C C . GLY A 1 108 ? 16.096 -0.804 -27.080 1.00 91.19 108 GLY A C 1
ATOM 849 O O . GLY A 1 108 ? 15.571 -1.876 -26.779 1.00 91.19 108 GLY A O 1
ATOM 850 N N . THR A 1 109 ? 17.404 -0.586 -26.904 1.00 93.06 109 THR A N 1
ATOM 851 C CA . THR A 1 109 ? 18.284 -1.558 -26.248 1.00 93.06 109 THR A CA 1
ATOM 852 C C . THR A 1 109 ? 17.907 -1.675 -24.774 1.00 93.06 109 THR A C 1
ATOM 854 O O . THR A 1 109 ? 17.779 -0.673 -24.074 1.00 93.06 109 THR A O 1
ATOM 857 N N . GLU A 1 110 ? 17.722 -2.900 -24.285 1.00 94.31 110 GLU A N 1
ATOM 858 C CA . GLU A 1 110 ? 17.450 -3.151 -22.868 1.00 94.31 110 GLU A CA 1
ATOM 859 C C . GLU A 1 110 ? 18.707 -2.860 -22.030 1.00 94.31 110 GLU A C 1
ATOM 861 O O . GLU A 1 110 ? 19.771 -3.426 -22.276 1.00 94.31 110 GLU A O 1
ATOM 866 N N . LEU A 1 111 ? 18.589 -1.956 -21.055 1.00 91.88 111 LEU A N 1
ATOM 867 C CA . LEU A 1 111 ? 19.689 -1.488 -20.202 1.00 91.88 111 LEU A CA 1
ATOM 868 C C . LEU A 1 111 ? 19.718 -2.179 -18.830 1.00 91.88 111 LEU A C 1
ATOM 870 O O . LEU A 1 111 ? 20.712 -2.088 -18.109 1.00 91.88 111 LEU A O 1
ATOM 874 N N . SER A 1 112 ? 18.642 -2.868 -18.443 1.00 83.06 112 SER A N 1
ATOM 875 C CA . SER A 1 112 ? 18.571 -3.590 -17.170 1.00 83.06 112 SER A CA 1
ATOM 876 C C . SER A 1 112 ? 19.497 -4.812 -17.162 1.00 83.06 112 SER A C 1
ATOM 878 O O . SER A 1 112 ? 19.417 -5.676 -18.028 1.00 83.06 112 SER A O 1
ATOM 880 N N . ALA A 1 113 ? 20.368 -4.906 -16.153 1.00 60.50 113 ALA A N 1
ATOM 881 C CA . ALA A 1 113 ? 21.469 -5.876 -16.131 1.00 60.50 113 ALA A CA 1
ATOM 882 C C . ALA A 1 113 ? 21.145 -7.243 -15.486 1.00 60.50 113 ALA A C 1
ATOM 884 O O . ALA A 1 113 ? 21.977 -8.149 -15.540 1.00 60.50 113 ALA A O 1
ATOM 885 N N . GLY A 1 114 ? 19.983 -7.408 -14.847 1.00 77.81 114 GLY A N 1
ATOM 886 C CA . GLY A 1 114 ? 19.652 -8.606 -14.067 1.00 77.81 114 GLY A CA 1
ATOM 887 C C . GLY A 1 114 ? 18.506 -9.417 -14.668 1.00 77.81 114 GLY A C 1
ATOM 888 O O . GLY A 1 114 ? 17.465 -8.858 -14.992 1.00 77.81 114 GLY A O 1
ATOM 889 N N . GLN A 1 115 ? 18.664 -10.742 -14.792 1.00 76.00 115 GLN A N 1
ATOM 890 C CA . GLN A 1 115 ? 17.565 -11.638 -15.207 1.00 76.00 115 GLN A CA 1
ATOM 891 C C . GLN A 1 115 ? 16.371 -11.585 -14.244 1.00 76.00 115 GLN A C 1
ATOM 893 O O . GLN A 1 115 ? 15.234 -11.828 -14.645 1.00 76.00 115 GLN A O 1
ATOM 898 N N . ASP A 1 116 ? 16.623 -11.201 -12.996 1.00 89.06 116 ASP A N 1
ATOM 899 C CA . ASP A 1 116 ? 15.628 -11.073 -11.947 1.00 89.06 116 ASP A CA 1
ATOM 900 C C . ASP A 1 116 ? 14.576 -9.995 -12.254 1.00 89.06 116 ASP A C 1
ATOM 902 O O . ASP A 1 116 ? 13.471 -10.072 -11.716 1.00 89.06 116 ASP A O 1
ATOM 906 N N . VAL A 1 117 ? 14.858 -8.994 -13.102 1.00 91.94 117 VAL A N 1
ATOM 907 C CA . VAL A 1 117 ? 13.875 -7.936 -13.432 1.00 91.94 117 VAL A CA 1
ATOM 908 C C . VAL A 1 117 ? 12.663 -8.472 -14.202 1.00 91.94 117 VAL A C 1
ATOM 910 O O . VAL A 1 117 ? 11.584 -7.888 -14.125 1.00 91.94 117 VAL A O 1
ATOM 913 N N . HIS A 1 118 ? 12.824 -9.609 -14.887 1.00 94.75 118 HIS A N 1
ATOM 914 C CA . HIS A 1 118 ? 11.758 -10.316 -15.610 1.00 94.75 118 HIS A CA 1
ATOM 915 C C . HIS A 1 118 ? 11.070 -11.387 -14.755 1.00 94.75 118 HIS A C 1
ATOM 917 O O . HIS A 1 118 ? 10.115 -12.034 -15.196 1.00 94.75 118 HIS A O 1
ATOM 923 N N . GLU A 1 119 ? 11.549 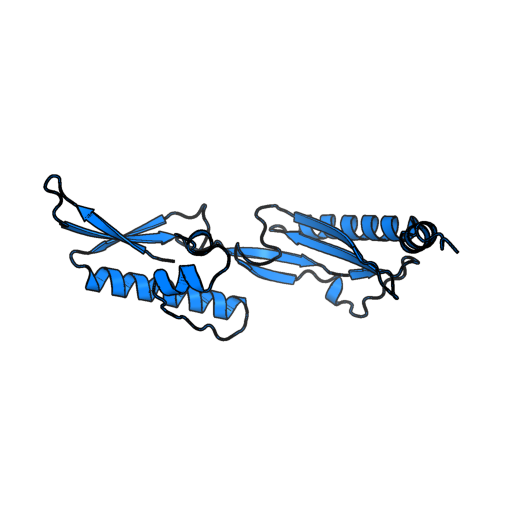-11.606 -13.530 1.00 96.12 119 GLU A N 1
ATOM 924 C CA . GLU A 1 119 ? 10.970 -12.584 -12.621 1.00 96.12 119 GLU A CA 1
ATOM 925 C C . GLU A 1 119 ? 9.772 -12.004 -11.872 1.00 96.12 119 GLU A C 1
ATOM 927 O O . GLU A 1 119 ? 9.777 -10.868 -11.396 1.00 96.12 119 GLU A O 1
ATOM 932 N N . LEU A 1 120 ? 8.734 -12.828 -11.739 1.00 97.06 120 LEU A N 1
ATOM 933 C CA . LEU A 1 120 ? 7.532 -12.479 -10.998 1.00 97.06 120 LEU A CA 1
ATOM 934 C C . LEU A 1 120 ? 7.822 -12.506 -9.497 1.00 97.06 120 LEU A C 1
ATOM 936 O O . LEU A 1 120 ? 8.212 -13.538 -8.950 1.00 97.06 120 LEU A O 1
ATOM 940 N N . ARG A 1 121 ? 7.580 -11.383 -8.823 1.00 96.81 121 ARG A N 1
ATOM 941 C CA . ARG A 1 121 ? 7.787 -11.226 -7.378 1.00 96.81 121 ARG A CA 1
ATOM 942 C C . ARG A 1 121 ? 6.453 -10.960 -6.703 1.00 96.81 121 ARG A C 1
ATOM 944 O O . ARG A 1 121 ? 5.622 -10.249 -7.254 1.00 96.81 121 ARG A O 1
ATOM 951 N N . GLY A 1 122 ? 6.245 -11.536 -5.524 1.00 96.56 122 GLY A N 1
ATOM 952 C CA . GLY A 1 122 ? 5.043 -11.315 -4.722 1.00 96.56 122 GLY A CA 1
ATOM 953 C C . GLY A 1 122 ? 5.383 -10.629 -3.406 1.00 96.56 122 GLY A C 1
ATOM 954 O O . GLY A 1 122 ? 6.343 -11.025 -2.742 1.00 96.56 122 GLY A O 1
ATOM 955 N N . ARG A 1 123 ? 4.600 -9.621 -3.014 1.00 96.12 123 ARG A N 1
ATOM 956 C CA . ARG A 1 123 ? 4.685 -8.998 -1.684 1.00 96.12 123 ARG A CA 1
ATOM 957 C C . ARG A 1 123 ? 3.323 -8.500 -1.212 1.00 96.12 123 ARG A C 1
ATOM 959 O O . ARG A 1 123 ? 2.432 -8.243 -2.019 1.00 96.12 123 ARG A O 1
ATOM 966 N N . TRP A 1 124 ? 3.174 -8.323 0.097 1.00 95.62 124 TRP A N 1
ATOM 967 C CA . TRP A 1 124 ? 2.059 -7.547 0.636 1.00 95.62 124 TRP A CA 1
ATOM 968 C C . TRP A 1 124 ? 2.288 -6.064 0.340 1.00 95.62 124 TRP A C 1
ATOM 970 O O . TRP A 1 124 ? 3.376 -5.556 0.595 1.00 95.62 124 TRP A O 1
ATOM 980 N N . VAL A 1 125 ? 1.273 -5.396 -0.205 1.00 95.06 125 VAL A N 1
ATOM 981 C CA . VAL A 1 125 ? 1.273 -3.954 -0.480 1.00 95.06 125 VAL A CA 1
ATOM 982 C C . VAL A 1 125 ? 0.072 -3.330 0.212 1.00 95.06 125 VAL A C 1
ATOM 984 O O . VAL A 1 125 ? -1.042 -3.861 0.130 1.00 95.06 125 VAL A O 1
ATOM 987 N N . TRP A 1 126 ? 0.301 -2.225 0.912 1.00 93.31 126 TRP A N 1
ATOM 988 C CA . TRP A 1 126 ? -0.733 -1.502 1.649 1.00 93.31 126 TRP A CA 1
ATOM 989 C C . TRP A 1 126 ? -1.395 -0.424 0.786 1.00 93.31 126 TRP A C 1
ATOM 991 O O . TRP A 1 126 ? -0.783 0.109 -0.123 1.00 93.31 126 TRP A O 1
ATOM 1001 N N . GLU A 1 127 ? -2.638 -0.057 1.092 1.00 92.88 127 GLU A N 1
ATOM 1002 C CA . GLU A 1 127 ? -3.479 0.873 0.312 1.00 92.88 127 GLU A CA 1
ATOM 1003 C C . GLU A 1 127 ? -2.844 2.247 0.044 1.00 92.88 127 GLU A C 1
ATOM 1005 O O . GLU A 1 127 ? -3.209 2.943 -0.897 1.00 92.88 127 GLU A O 1
ATOM 1010 N N . PHE A 1 128 ? -1.917 2.675 0.898 1.00 89.69 128 PHE A N 1
ATOM 1011 C CA . PHE A 1 128 ? -1.193 3.939 0.750 1.00 89.69 128 PHE A CA 1
ATOM 1012 C C . PHE A 1 128 ? 0.149 3.790 0.021 1.00 89.69 128 PHE A C 1
ATOM 1014 O O . PHE A 1 128 ? 0.813 4.793 -0.233 1.00 89.69 128 PHE A O 1
ATOM 1021 N N . GLU A 1 129 ? 0.584 2.564 -0.264 1.00 93.50 129 GLU A N 1
ATOM 1022 C CA . GLU A 1 129 ? 1.862 2.285 -0.906 1.00 93.50 129 GLU A CA 1
ATOM 1023 C C . GLU A 1 129 ? 1.714 2.275 -2.436 1.00 93.50 129 GLU A C 1
ATOM 1025 O O . GLU A 1 129 ? 0.698 1.817 -2.973 1.00 93.50 129 GLU A O 1
ATOM 1030 N N . PRO A 1 130 ? 2.740 2.739 -3.170 1.00 94.38 130 PRO A N 1
ATOM 1031 C CA . PRO A 1 130 ? 2.789 2.577 -4.616 1.00 94.38 130 PRO A CA 1
ATOM 1032 C C . PRO A 1 130 ? 2.659 1.104 -5.032 1.00 94.38 130 PRO A C 1
ATOM 1034 O O . PRO A 1 130 ? 3.306 0.221 -4.462 1.00 94.38 130 PRO A O 1
ATOM 1037 N N . GLY A 1 131 ? 1.840 0.853 -6.054 1.00 95.19 131 GLY A N 1
ATOM 1038 C CA . GLY A 1 131 ? 1.567 -0.490 -6.572 1.00 95.19 131 GLY A CA 1
ATOM 1039 C C . GLY A 1 131 ? 0.394 -1.209 -5.899 1.00 95.19 131 GLY A C 1
ATOM 1040 O O . GLY A 1 131 ? 0.079 -2.333 -6.286 1.00 95.19 131 GLY A O 1
ATOM 1041 N N . TYR A 1 132 ? -0.283 -0.594 -4.920 1.00 96.50 132 TYR A N 1
ATOM 1042 C CA . TYR A 1 132 ? -1.563 -1.118 -4.449 1.00 96.50 132 TYR A CA 1
ATOM 1043 C C . TYR A 1 132 ? -2.586 -1.107 -5.584 1.00 96.50 132 TYR A C 1
ATOM 1045 O O . TYR A 1 132 ? -2.734 -0.117 -6.303 1.00 96.50 132 TYR A O 1
ATOM 1053 N N . THR A 1 133 ? -3.312 -2.210 -5.733 1.00 96.62 133 THR A N 1
ATOM 1054 C CA . THR A 1 133 ? -4.371 -2.330 -6.726 1.00 96.62 133 THR A CA 1
ATOM 1055 C C . THR A 1 133 ? -5.402 -3.369 -6.308 1.00 96.62 133 THR A C 1
ATOM 1057 O O . THR A 1 133 ? -5.078 -4.346 -5.632 1.00 96.62 133 THR A O 1
ATOM 1060 N N . GLU A 1 134 ? -6.647 -3.147 -6.717 1.00 96.06 134 GLU A N 1
ATOM 1061 C CA . GLU A 1 134 ? -7.723 -4.139 -6.645 1.00 96.06 134 GLU A CA 1
ATOM 1062 C C . GLU A 1 134 ? -7.954 -4.827 -8.004 1.00 96.06 134 GLU A C 1
ATOM 1064 O O . GLU A 1 134 ? -8.778 -5.732 -8.108 1.00 96.06 134 GLU A O 1
ATOM 1069 N N . GLU A 1 135 ? -7.209 -4.421 -9.037 1.00 97.56 135 GLU A N 1
ATOM 1070 C CA . GLU A 1 135 ? -7.332 -4.943 -10.396 1.00 97.56 135 GLU A CA 1
ATOM 1071 C C . GLU A 1 135 ? -6.532 -6.247 -10.576 1.00 97.56 135 GLU A C 1
ATOM 1073 O O . GLU A 1 135 ? -5.479 -6.430 -9.946 1.00 97.56 135 GLU A O 1
ATOM 1078 N N . PRO A 1 136 ? -6.955 -7.143 -11.489 1.00 98.19 136 PRO A N 1
ATOM 1079 C CA . PRO A 1 136 ? -6.192 -8.346 -11.821 1.00 98.19 136 PRO A CA 1
ATOM 1080 C C . PRO A 1 136 ? -4.756 -8.029 -12.252 1.00 98.19 136 PRO A C 1
ATOM 1082 O O . PRO A 1 136 ? -3.823 -8.711 -11.822 1.00 98.19 136 PRO A O 1
ATOM 1085 N N . ALA A 1 137 ? -4.584 -6.970 -13.053 1.00 98.50 137 ALA A N 1
ATOM 1086 C CA . ALA A 1 137 ? -3.296 -6.427 -13.463 1.00 98.50 137 ALA A CA 1
ATOM 1087 C C . ALA A 1 137 ? -3.390 -4.959 -13.901 1.00 98.50 137 ALA A C 1
ATOM 1089 O O . ALA A 1 137 ? -4.406 -4.500 -14.419 1.00 98.50 137 ALA A O 1
ATOM 1090 N N . GLN A 1 138 ? -2.282 -4.249 -13.731 1.00 98.25 138 GLN A N 1
ATOM 1091 C CA . GLN A 1 138 ? -1.979 -2.930 -14.262 1.00 98.25 138 GLN A CA 1
ATOM 1092 C C . GLN A 1 138 ? -0.586 -2.974 -14.892 1.00 98.25 138 GLN A C 1
ATOM 1094 O O . GLN A 1 138 ? 0.269 -3.765 -14.491 1.00 98.25 138 GLN A O 1
ATOM 1099 N N . SER A 1 139 ? -0.355 -2.110 -15.870 1.00 97.94 139 SER A N 1
ATOM 1100 C CA . SER A 1 139 ? 0.931 -1.956 -16.545 1.00 97.94 139 SER A CA 1
ATOM 1101 C C . SER A 1 139 ? 1.266 -0.486 -16.708 1.00 97.94 139 SER A C 1
ATOM 1103 O O . SER A 1 139 ? 0.375 0.343 -16.905 1.00 97.94 139 SER A O 1
ATOM 1105 N N . ARG A 1 140 ? 2.557 -0.171 -16.702 1.00 97.56 140 ARG A N 1
ATOM 1106 C CA . ARG A 1 140 ? 3.068 1.167 -16.975 1.00 97.56 140 ARG A CA 1
ATOM 1107 C C . ARG A 1 140 ? 4.227 1.078 -17.954 1.00 97.56 140 ARG A C 1
ATOM 1109 O O . ARG A 1 140 ? 5.135 0.278 -17.759 1.00 97.56 140 ARG A O 1
ATOM 1116 N N . ALA A 1 141 ? 4.183 1.932 -18.972 1.00 97.38 141 ALA A N 1
ATOM 1117 C CA . ALA A 1 141 ? 5.309 2.238 -19.840 1.00 97.38 141 ALA A CA 1
ATOM 1118 C C . ALA A 1 141 ? 5.513 3.758 -19.834 1.00 97.38 141 ALA A C 1
ATOM 1120 O O . ALA A 1 141 ? 4.593 4.500 -20.180 1.00 97.38 141 ALA A O 1
ATOM 1121 N N . GLU A 1 142 ? 6.674 4.238 -19.395 1.00 95.75 142 GLU A N 1
ATOM 1122 C CA . GLU A 1 142 ? 6.924 5.673 -19.218 1.00 95.75 142 GLU A CA 1
ATOM 1123 C C . GLU A 1 142 ? 8.305 6.069 -19.728 1.00 95.75 142 GLU A C 1
ATOM 1125 O O . GLU A 1 142 ? 9.313 5.482 -19.341 1.00 95.75 142 GLU A O 1
ATOM 1130 N N . TRP A 1 143 ? 8.346 7.113 -20.556 1.00 94.06 143 TRP A N 1
ATOM 1131 C CA . TRP A 1 143 ? 9.590 7.763 -20.950 1.00 94.06 143 TRP A CA 1
ATOM 1132 C C . TRP A 1 143 ? 10.048 8.766 -19.894 1.00 94.06 143 TRP A C 1
ATOM 1134 O O . TRP A 1 143 ? 9.279 9.629 -19.463 1.00 94.06 143 TRP A O 1
ATOM 1144 N N . ARG A 1 144 ? 11.328 8.700 -19.534 1.00 90.62 144 ARG A N 1
ATOM 1145 C CA . ARG A 1 144 ? 11.991 9.613 -18.612 1.00 90.62 144 ARG A CA 1
ATOM 1146 C C . ARG A 1 144 ? 13.017 10.470 -19.363 1.00 90.62 144 ARG A C 1
ATOM 1148 O O . ARG A 1 144 ? 14.025 9.945 -19.847 1.00 90.62 144 ARG A O 1
ATOM 1155 N N . PRO A 1 145 ? 12.800 11.797 -19.459 1.00 86.50 145 PRO A N 1
ATOM 1156 C CA . PRO A 1 145 ? 13.773 12.701 -20.062 1.00 86.50 145 PRO A CA 1
ATOM 1157 C C . PRO A 1 145 ? 15.074 12.729 -19.258 1.00 86.50 145 PRO A C 1
ATOM 1159 O O . PRO A 1 145 ? 15.061 12.724 -18.029 1.00 86.50 145 PRO A O 1
ATOM 1162 N N . GLY A 1 146 ? 16.205 12.856 -19.948 1.00 83.69 146 GLY A N 1
ATOM 1163 C CA . GLY A 1 146 ? 17.510 13.028 -19.315 1.00 83.69 146 GLY A CA 1
ATOM 1164 C C . GLY A 1 146 ? 18.664 12.685 -20.254 1.00 83.69 146 GLY A C 1
ATOM 1165 O O . GLY A 1 146 ? 18.419 12.324 -21.405 1.00 83.69 146 GLY A O 1
ATOM 1166 N N . PRO A 1 147 ? 19.920 12.761 -19.778 1.00 78.38 147 PRO A N 1
ATOM 1167 C CA . PRO A 1 147 ? 21.106 12.445 -20.579 1.00 78.38 147 PRO A CA 1
ATOM 1168 C C . PRO A 1 147 ? 21.121 11.024 -21.168 1.00 78.38 147 PRO A C 1
ATOM 1170 O O . PRO A 1 147 ? 21.786 10.808 -22.174 1.00 78.38 147 PRO A O 1
ATOM 1173 N N . GLY A 1 148 ? 20.392 10.080 -20.558 1.00 78.38 148 GLY A N 1
ATOM 1174 C CA . GLY A 1 148 ? 20.223 8.707 -21.053 1.00 78.38 148 GLY A CA 1
ATOM 1175 C C . GLY A 1 148 ? 18.912 8.438 -21.800 1.00 78.38 148 GLY A C 1
ATOM 1176 O O . GLY A 1 148 ? 18.815 7.392 -22.427 1.00 78.38 148 GLY A O 1
ATOM 1177 N N . ALA A 1 149 ? 17.943 9.369 -21.748 1.00 85.62 149 ALA A N 1
ATOM 1178 C CA . ALA A 1 149 ? 16.588 9.258 -22.307 1.00 85.62 149 ALA A CA 1
ATOM 1179 C C . ALA A 1 149 ? 16.034 7.819 -22.288 1.00 85.62 149 ALA A C 1
ATOM 1181 O O . ALA A 1 149 ? 16.075 7.105 -23.290 1.00 85.62 149 ALA A O 1
ATOM 1182 N N . GLU A 1 150 ? 15.513 7.409 -21.138 1.00 93.31 150 GLU A N 1
ATOM 1183 C CA . GLU A 1 150 ? 15.183 6.013 -20.854 1.00 93.31 150 GLU A CA 1
ATOM 1184 C C . GLU A 1 150 ? 13.671 5.787 -20.870 1.00 93.31 150 GLU A C 1
ATOM 1186 O O . GLU A 1 150 ? 12.899 6.692 -20.563 1.00 93.31 150 GLU A O 1
ATOM 1191 N N . THR A 1 151 ? 13.233 4.577 -21.208 1.00 95.25 151 THR A N 1
ATOM 1192 C CA . THR A 1 151 ? 11.826 4.173 -21.095 1.00 95.25 151 THR A CA 1
ATOM 1193 C C . THR A 1 151 ? 11.707 2.981 -20.159 1.00 95.25 151 THR A C 1
ATOM 1195 O O . THR A 1 151 ? 12.350 1.957 -20.375 1.00 95.25 151 THR A O 1
ATOM 1198 N N . GLU A 1 152 ? 10.880 3.102 -19.127 1.00 95.56 152 GLU A N 1
ATOM 1199 C CA . GLU A 1 152 ? 10.625 2.042 -18.151 1.00 95.56 152 GLU A CA 1
ATOM 1200 C C . GLU A 1 152 ? 9.358 1.268 -18.510 1.00 95.56 152 GLU A C 1
ATOM 1202 O O . GLU A 1 152 ? 8.373 1.872 -18.929 1.00 95.56 152 GLU A O 1
ATOM 1207 N N . ALA A 1 153 ? 9.372 -0.051 -18.308 1.00 97.44 153 ALA A N 1
ATOM 1208 C CA . ALA A 1 153 ? 8.195 -0.912 -18.372 1.00 97.44 153 ALA A CA 1
ATOM 1209 C C . ALA A 1 153 ? 8.070 -1.768 -17.106 1.00 97.44 153 ALA A C 1
ATOM 1211 O O . ALA A 1 153 ? 9.003 -2.473 -16.720 1.00 97.44 153 ALA A O 1
ATOM 1212 N N . GLU A 1 154 ? 6.896 -1.756 -16.489 1.00 97.75 154 GLU A N 1
ATOM 1213 C CA . GLU A 1 154 ? 6.562 -2.565 -15.314 1.00 97.75 154 GLU A CA 1
ATOM 1214 C C . GLU A 1 154 ? 5.088 -2.980 -15.343 1.00 97.75 154 GLU A C 1
ATOM 1216 O O . GLU A 1 154 ? 4.258 -2.366 -16.020 1.00 97.75 154 GLU A O 1
ATOM 1221 N N . ALA A 1 155 ? 4.756 -4.032 -14.599 1.00 98.38 155 ALA A N 1
ATOM 1222 C CA . ALA A 1 155 ? 3.376 -4.436 -14.366 1.00 98.38 155 ALA A CA 1
ATOM 1223 C C . ALA A 1 155 ? 3.201 -5.008 -12.962 1.00 98.38 155 ALA A C 1
ATOM 1225 O O . ALA A 1 155 ? 4.124 -5.600 -12.397 1.00 98.38 155 ALA A O 1
ATOM 1226 N N . TRP A 1 156 ? 2.005 -4.848 -12.404 1.00 98.56 156 TRP A N 1
ATOM 1227 C CA . TRP A 1 156 ? 1.649 -5.359 -11.084 1.00 98.56 156 TRP A CA 1
ATOM 1228 C C . TRP A 1 156 ? 0.149 -5.649 -10.972 1.00 98.56 156 TRP A C 1
ATOM 1230 O O . TRP A 1 156 ? -0.644 -5.109 -11.733 1.00 98.56 156 TRP A O 1
ATOM 1240 N N . GLY A 1 157 ? -0.268 -6.515 -10.051 1.00 98.38 157 GLY A N 1
ATOM 1241 C CA . GLY A 1 157 ? -1.661 -6.964 -9.977 1.00 98.38 157 GLY A CA 1
ATOM 1242 C C . GLY A 1 157 ? -1.929 -8.071 -8.970 1.00 98.38 157 GLY A C 1
ATOM 1243 O O . GLY A 1 157 ? -1.008 -8.606 -8.351 1.00 98.38 157 GLY A O 1
ATOM 1244 N N . LEU A 1 158 ? -3.203 -8.429 -8.811 1.00 97.94 158 LEU A N 1
ATOM 1245 C CA . LEU A 1 158 ? -3.626 -9.513 -7.920 1.00 97.94 158 LEU A CA 1
ATOM 1246 C C . LEU A 1 158 ? -3.436 -10.914 -8.530 1.00 97.94 158 LEU A C 1
ATOM 1248 O O . LEU A 1 158 ? -3.297 -11.888 -7.787 1.00 97.94 158 LEU A O 1
ATOM 1252 N N . GLU A 1 159 ? -3.390 -11.033 -9.861 1.00 98.31 159 GLU A N 1
ATOM 1253 C CA . GLU A 1 159 ? -3.371 -12.317 -10.572 1.00 98.31 159 GLU A CA 1
ATOM 1254 C C . GLU A 1 159 ? -2.074 -12.526 -11.364 1.00 98.31 159 GLU A C 1
ATOM 1256 O O . GLU A 1 159 ? -1.730 -11.741 -12.245 1.00 98.31 159 GLU A O 1
ATOM 1261 N N . GLN A 1 160 ? -1.352 -13.619 -11.087 1.00 98.31 160 GLN A N 1
ATOM 1262 C CA . GLN A 1 160 ? -0.032 -13.877 -11.684 1.00 98.31 160 GLN A CA 1
ATOM 1263 C C . GLN A 1 160 ? -0.037 -13.861 -13.218 1.00 98.31 160 GLN A C 1
ATOM 1265 O O . GLN A 1 160 ? 0.840 -13.256 -13.832 1.00 98.31 160 GLN A O 1
ATOM 1270 N N . GLU A 1 161 ? -0.996 -14.554 -13.834 1.00 98.19 161 GLU A N 1
ATOM 1271 C CA . GLU A 1 161 ? -1.072 -14.690 -15.292 1.00 98.19 161 GLU A CA 1
ATOM 1272 C C . GLU A 1 161 ? -1.426 -13.358 -15.957 1.00 98.19 161 GLU A C 1
ATOM 1274 O O . GLU A 1 161 ? -0.774 -12.963 -16.925 1.00 98.19 161 GLU A O 1
ATOM 1279 N N . ALA A 1 162 ? -2.381 -12.620 -15.382 1.00 98.31 162 ALA A N 1
ATOM 1280 C CA . ALA A 1 162 ? -2.751 -11.292 -15.854 1.00 98.31 162 ALA A CA 1
ATOM 1281 C C . ALA A 1 162 ? -1.563 -10.319 -15.782 1.00 98.31 162 ALA A C 1
ATOM 1283 O O . ALA A 1 162 ? -1.328 -9.567 -16.725 1.00 98.31 162 ALA A O 1
ATOM 1284 N N . VAL A 1 163 ? -0.770 -10.370 -14.704 1.00 98.56 163 VAL A N 1
ATOM 1285 C CA . VAL A 1 163 ? 0.428 -9.529 -14.546 1.00 98.56 163 VAL A CA 1
ATOM 1286 C C . VAL A 1 163 ? 1.489 -9.852 -15.593 1.00 98.56 163 VAL A C 1
ATOM 1288 O O . VAL A 1 163 ? 2.080 -8.933 -16.152 1.00 98.56 163 VAL A O 1
ATOM 1291 N N . ARG A 1 164 ? 1.718 -11.133 -15.910 1.00 98.38 164 ARG A N 1
ATOM 1292 C CA . ARG A 1 164 ? 2.661 -11.518 -16.974 1.00 98.38 164 ARG A CA 1
ATOM 1293 C C . ARG A 1 164 ? 2.222 -10.990 -18.339 1.00 98.38 164 ARG A C 1
ATOM 1295 O O . ARG A 1 164 ? 3.035 -10.393 -19.037 1.00 98.38 164 ARG A O 1
ATOM 1302 N N . ALA A 1 165 ? 0.944 -11.143 -18.682 1.00 98.31 165 ALA A N 1
ATOM 1303 C CA . ALA A 1 165 ? 0.404 -10.618 -19.936 1.00 98.31 165 ALA A CA 1
ATOM 1304 C C . ALA A 1 165 ? 0.498 -9.080 -20.004 1.00 98.31 165 ALA A C 1
ATOM 1306 O O . ALA A 1 165 ? 0.942 -8.521 -21.006 1.00 98.31 165 ALA A O 1
ATOM 1307 N N . ALA A 1 166 ? 0.146 -8.389 -18.915 1.00 98.50 166 ALA A N 1
ATOM 1308 C CA . ALA A 1 166 ? 0.262 -6.935 -18.813 1.00 98.50 166 ALA A CA 1
ATOM 1309 C C . ALA A 1 166 ? 1.722 -6.462 -18.920 1.00 98.50 166 ALA A C 1
ATOM 1311 O O . ALA A 1 166 ? 1.996 -5.424 -19.518 1.00 98.50 166 ALA A O 1
ATOM 1312 N N . TYR A 1 167 ? 2.674 -7.238 -18.398 1.00 98.25 167 TYR A N 1
ATOM 1313 C CA . TYR A 1 167 ? 4.100 -6.944 -18.510 1.00 98.25 167 TYR A CA 1
ATOM 1314 C C . TYR A 1 167 ? 4.614 -7.047 -19.952 1.00 98.25 167 TYR A C 1
ATOM 1316 O O . TYR A 1 167 ? 5.325 -6.159 -20.421 1.00 98.25 167 TYR A O 1
ATOM 1324 N N . GLU A 1 168 ? 4.230 -8.090 -20.689 1.00 98.06 168 GLU A N 1
ATOM 1325 C CA . GLU A 1 168 ? 4.575 -8.227 -22.112 1.00 98.06 168 GLU A CA 1
ATOM 1326 C C . GLU A 1 168 ? 4.027 -7.056 -22.944 1.00 98.06 168 GLU A C 1
ATOM 1328 O O . GLU A 1 168 ? 4.725 -6.510 -23.809 1.00 98.06 168 GLU A O 1
ATOM 1333 N N . GLN A 1 169 ? 2.808 -6.610 -22.627 1.00 98.19 169 GLN A N 1
ATOM 1334 C CA . GLN A 1 169 ? 2.219 -5.417 -23.226 1.00 98.19 169 GLN A CA 1
ATOM 1335 C C . GLN A 1 169 ? 3.013 -4.152 -22.869 1.00 98.19 169 GLN A C 1
ATOM 1337 O O . GLN A 1 169 ? 3.368 -3.389 -23.768 1.00 98.19 169 GLN A O 1
ATOM 1342 N N . ALA A 1 170 ? 3.368 -3.960 -21.593 1.00 97.88 170 ALA A N 1
ATOM 1343 C CA . ALA A 1 170 ? 4.164 -2.821 -21.129 1.00 97.88 170 ALA A CA 1
ATOM 1344 C C . ALA A 1 170 ? 5.502 -2.712 -21.874 1.00 97.88 170 ALA A C 1
ATOM 1346 O O . ALA A 1 170 ? 5.893 -1.629 -22.305 1.00 97.88 170 ALA A O 1
ATOM 1347 N N . ARG A 1 171 ? 6.191 -3.842 -22.083 1.00 97.38 171 ARG A N 1
ATOM 1348 C CA . ARG A 1 171 ? 7.447 -3.893 -22.851 1.00 97.38 171 ARG A CA 1
ATOM 1349 C C . ARG A 1 171 ? 7.240 -3.503 -24.309 1.00 97.38 171 ARG A C 1
ATOM 1351 O O . ARG A 1 171 ? 8.016 -2.724 -24.856 1.00 97.38 171 ARG A O 1
ATOM 1358 N N . THR A 1 172 ? 6.180 -4.014 -24.933 1.00 97.81 172 THR A N 1
ATOM 1359 C CA . THR A 1 172 ? 5.819 -3.655 -26.312 1.00 97.81 172 THR A CA 1
ATOM 1360 C C . THR A 1 172 ? 5.551 -2.154 -26.437 1.00 97.81 172 THR A C 1
ATOM 1362 O O . THR A 1 172 ? 5.993 -1.515 -27.393 1.00 97.81 172 THR A O 1
ATOM 1365 N N . ASP A 1 173 ? 4.859 -1.574 -25.458 1.00 97.44 173 ASP A N 1
ATOM 1366 C CA . ASP A 1 173 ? 4.559 -0.146 -25.420 1.00 97.44 173 ASP A CA 1
ATOM 1367 C C . ASP A 1 173 ? 5.816 0.697 -25.190 1.00 97.44 173 ASP A C 1
ATOM 1369 O O . ASP A 1 173 ? 6.006 1.698 -25.882 1.00 97.44 173 ASP A O 1
ATOM 1373 N N . ALA A 1 174 ? 6.718 0.265 -24.307 1.00 95.81 174 ALA A N 1
ATOM 1374 C CA . ALA A 1 174 ? 7.995 0.932 -24.085 1.00 95.81 174 ALA A CA 1
ATOM 1375 C C . ALA A 1 174 ? 8.876 0.943 -25.344 1.00 95.81 174 ALA A C 1
ATOM 1377 O O . ALA A 1 174 ? 9.384 1.992 -25.731 1.00 95.81 174 ALA A O 1
ATOM 1378 N N . LEU A 1 175 ? 8.986 -0.183 -26.054 1.00 95.31 175 LEU A N 1
ATOM 1379 C CA . LEU A 1 175 ? 9.721 -0.242 -27.323 1.00 95.31 175 LEU A CA 1
ATOM 1380 C C . LEU A 1 175 ? 9.087 0.649 -28.398 1.00 95.31 175 LEU A C 1
ATOM 1382 O O . LEU A 1 175 ? 9.797 1.292 -29.174 1.00 95.31 175 LEU A O 1
ATOM 1386 N N . ARG A 1 176 ? 7.751 0.742 -28.426 1.00 95.81 176 ARG A N 1
ATOM 1387 C CA . ARG A 1 176 ? 7.051 1.686 -29.304 1.00 95.81 176 ARG A CA 1
ATOM 1388 C C . ARG A 1 176 ? 7.421 3.128 -28.964 1.00 95.81 176 ARG A C 1
ATOM 1390 O O . ARG A 1 176 ? 7.721 3.893 -29.874 1.00 95.81 176 ARG A O 1
ATOM 1397 N N . ILE A 1 177 ? 7.444 3.491 -27.684 1.00 94.12 177 ILE A N 1
ATOM 1398 C CA . ILE A 1 177 ? 7.870 4.818 -27.224 1.00 94.12 177 ILE A CA 1
ATOM 1399 C C . ILE A 1 177 ? 9.308 5.109 -27.671 1.00 94.12 177 ILE A C 1
ATOM 1401 O O . ILE A 1 177 ? 9.539 6.160 -28.265 1.00 94.12 177 ILE A O 1
ATOM 1405 N N . CYS A 1 178 ? 10.246 4.172 -27.492 1.00 91.25 178 CYS A N 1
ATOM 1406 C CA . CYS A 1 178 ? 11.619 4.326 -27.985 1.00 91.25 178 CYS A CA 1
ATOM 1407 C C . CYS A 1 178 ? 11.657 4.559 -29.504 1.00 91.25 178 CYS A C 1
ATOM 1409 O O . CYS A 1 178 ? 12.341 5.465 -29.974 1.00 91.25 178 CYS A O 1
ATOM 1411 N N . SER A 1 179 ? 10.853 3.818 -30.279 1.00 89.88 179 SER A N 1
ATOM 1412 C CA . SER A 1 179 ? 10.808 3.953 -31.744 1.00 89.88 179 SER A CA 1
ATOM 1413 C C . SER A 1 179 ? 10.315 5.319 -32.237 1.00 89.88 179 SER A C 1
ATOM 1415 O O . SER A 1 179 ? 10.689 5.751 -33.325 1.00 89.88 179 SER A O 1
ATOM 1417 N N . LEU A 1 180 ? 9.510 6.023 -31.433 1.00 88.94 180 LEU A N 1
ATOM 1418 C CA . LEU A 1 180 ? 9.047 7.381 -31.735 1.00 88.94 180 LEU A CA 1
ATOM 1419 C C . LEU A 1 180 ? 10.116 8.450 -31.461 1.00 88.94 180 LEU A C 1
ATOM 1421 O O . LEU A 1 180 ? 9.898 9.617 -31.772 1.00 88.94 180 LEU A O 1
ATOM 1425 N N . ASN A 1 181 ? 11.258 8.056 -30.892 1.00 72.44 181 ASN A N 1
ATOM 1426 C CA . ASN A 1 181 ? 12.396 8.904 -30.560 1.00 72.44 181 ASN A CA 1
ATOM 1427 C C . ASN A 1 181 ? 12.016 10.228 -29.854 1.00 72.44 181 ASN A C 1
ATOM 1429 O O . ASN A 1 181 ? 12.316 11.321 -30.348 1.00 72.44 181 ASN A O 1
ATOM 1433 N N . PRO A 1 182 ? 11.371 10.159 -28.674 1.00 68.31 182 PRO A N 1
ATOM 1434 C CA . PRO A 1 182 ? 10.971 11.344 -27.913 1.00 68.31 182 PRO A CA 1
ATOM 1435 C C . PRO A 1 182 ? 12.151 12.264 -27.554 1.00 68.31 182 PRO A C 1
ATOM 1437 O O . PRO A 1 182 ? 11.960 13.467 -27.393 1.00 68.31 182 PRO A O 1
ATOM 1440 N N . ALA A 1 183 ? 13.379 11.738 -27.488 1.00 67.81 183 ALA A N 1
ATOM 1441 C CA . ALA A 1 183 ? 14.579 12.532 -27.237 1.00 67.81 183 ALA A CA 1
ATOM 1442 C C . ALA A 1 183 ? 14.868 13.554 -28.354 1.00 67.81 183 ALA A C 1
ATOM 1444 O O . ALA A 1 183 ? 15.234 14.688 -28.047 1.00 67.81 183 ALA A O 1
ATOM 1445 N N . LEU A 1 184 ? 14.652 13.189 -29.627 1.00 62.62 184 LEU A N 1
ATOM 1446 C CA . LEU A 1 184 ? 14.814 14.113 -30.759 1.00 62.62 184 LEU A CA 1
ATOM 1447 C C . LEU A 1 184 ? 13.699 15.167 -30.820 1.00 62.62 184 LEU A C 1
ATOM 1449 O O . LEU A 1 184 ? 13.962 16.325 -31.143 1.00 62.62 184 LEU A O 1
ATOM 1453 N N . ALA A 1 185 ? 12.470 14.804 -30.444 1.00 60.44 185 ALA A N 1
ATOM 1454 C CA . ALA A 1 185 ? 11.340 15.736 -30.431 1.00 60.44 185 ALA A CA 1
ATOM 1455 C C . ALA A 1 185 ? 11.499 16.861 -29.387 1.00 60.44 185 ALA A C 1
ATOM 1457 O O . ALA A 1 185 ? 11.013 17.973 -29.587 1.00 60.44 185 ALA A O 1
ATOM 1458 N N . VAL A 1 186 ? 12.196 16.600 -28.274 1.00 58.91 186 VAL A N 1
ATOM 1459 C CA . VAL A 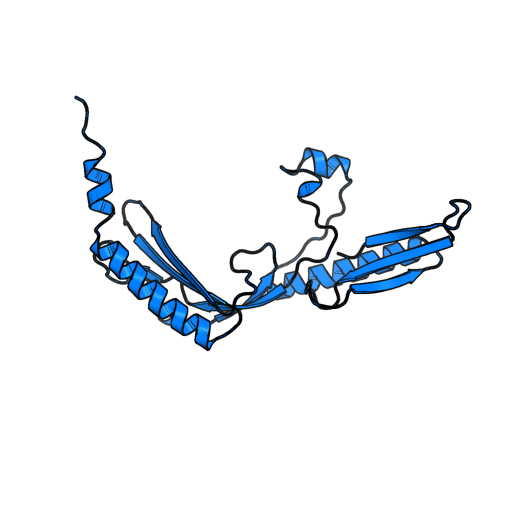1 186 ? 12.440 17.600 -27.218 1.00 58.91 186 VAL A CA 1
ATOM 1460 C C . VAL A 1 186 ? 13.575 18.568 -27.577 1.00 58.91 186 VAL A C 1
ATOM 1462 O O . VAL A 1 186 ? 13.557 19.714 -27.124 1.00 58.91 186 VAL A O 1
ATOM 1465 N N . SER A 1 187 ? 14.538 18.160 -28.411 1.00 58.00 187 SER A N 1
ATOM 1466 C CA . SER A 1 187 ? 15.580 19.067 -28.916 1.00 58.00 187 SER A CA 1
ATOM 1467 C C . SER A 1 187 ? 15.062 20.088 -29.935 1.00 58.00 187 SER A C 1
ATOM 1469 O O . SER A 1 187 ? 15.525 21.225 -29.905 1.00 58.00 187 SER A O 1
ATOM 1471 N N . ASP A 1 188 ? 14.067 19.738 -30.757 1.00 55.19 188 ASP A N 1
ATOM 1472 C CA . ASP A 1 188 ? 13.505 20.643 -31.779 1.00 55.19 188 ASP A CA 1
ATOM 1473 C C . ASP A 1 188 ? 12.665 21.797 -31.190 1.00 55.19 188 ASP A C 1
ATOM 1475 O O . ASP A 1 188 ? 12.488 22.831 -31.826 1.00 55.19 188 ASP A O 1
ATOM 1479 N N . GLY A 1 189 ? 12.179 21.675 -29.949 1.00 55.56 189 GLY A N 1
ATOM 1480 C CA . GLY A 1 189 ? 11.404 22.727 -29.269 1.00 55.56 189 GLY A CA 1
ATOM 1481 C C . GLY A 1 189 ? 12.238 23.836 -28.611 1.00 55.5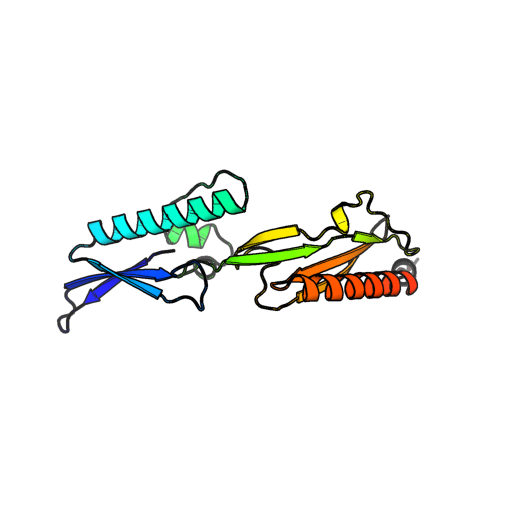6 189 GLY A C 1
ATOM 1482 O O . GLY A 1 189 ? 11.675 24.787 -28.069 1.00 55.56 189 GLY A O 1
ATOM 1483 N N . ARG A 1 190 ? 13.573 23.726 -28.621 1.00 53.47 190 ARG A N 1
ATOM 1484 C CA . ARG A 1 190 ? 14.506 24.765 -28.153 1.00 53.47 190 ARG A CA 1
ATOM 1485 C C . ARG A 1 190 ? 15.181 25.435 -29.351 1.00 53.47 190 ARG A C 1
ATOM 1487 O O . ARG A 1 190 ? 16.402 25.393 -29.480 1.00 53.47 190 ARG A O 1
ATOM 1494 N N . GLU A 1 191 ? 14.406 26.091 -30.211 1.00 45.31 191 GLU A N 1
ATOM 1495 C CA . GLU A 1 191 ? 14.987 27.115 -31.084 1.00 45.31 191 GLU A CA 1
ATOM 1496 C C . GLU A 1 191 ? 15.561 28.228 -30.198 1.00 45.31 191 GLU A C 1
ATOM 1498 O O . GLU A 1 191 ? 14.850 28.914 -29.458 1.00 45.31 191 GLU A O 1
ATOM 1503 N N . ALA A 1 192 ? 16.885 28.363 -30.229 1.00 48.91 192 ALA A N 1
ATOM 1504 C CA . ALA A 1 192 ? 17.583 29.465 -29.603 1.00 48.91 192 ALA A CA 1
ATOM 1505 C C . ALA A 1 192 ? 17.185 30.755 -30.329 1.00 48.91 192 ALA A C 1
ATOM 1507 O O . ALA A 1 192 ? 17.645 31.021 -31.437 1.00 48.91 192 ALA A O 1
ATOM 1508 N N . VAL A 1 193 ? 16.331 31.558 -29.695 1.00 50.50 193 VAL A N 1
ATOM 1509 C CA . VAL A 1 193 ? 16.168 32.966 -30.057 1.00 50.50 193 VAL A CA 1
ATOM 1510 C C . VAL A 1 193 ? 17.489 33.656 -29.711 1.00 50.50 193 VAL A C 1
ATOM 1512 O O . VAL A 1 193 ? 17.746 33.969 -28.549 1.00 50.50 193 VAL A O 1
ATOM 1515 N N . THR A 1 194 ? 18.362 33.783 -30.708 1.00 54.75 194 THR A N 1
ATOM 1516 C CA . THR A 1 194 ? 19.538 34.668 -30.688 1.00 54.75 194 THR A CA 1
ATOM 1517 C C . THR A 1 194 ? 19.134 36.118 -30.852 1.00 54.75 194 THR A C 1
ATOM 1519 O O . THR A 1 194 ? 18.260 36.372 -31.713 1.00 54.75 194 THR A O 1
#